Protein AF-0000000078240320 (afdb_homodimer)

Radius of gyration: 20.8 Å; Cα contacts (8 Å, |Δi|>4): 792; chains: 2; bounding box: 50×66×41 Å

Structure (mmCIF, N/CA/C/O backbone):
data_AF-0000000078240320-model_v1
#
loop_
_entity.id
_entity.type
_entity.pdbx_description
1 polymer Galectin
#
loop_
_atom_site.group_PDB
_atom_site.id
_atom_site.type_symbol
_atom_site.label_atom_id
_atom_site.label_alt_id
_atom_site.label_comp_id
_atom_site.label_asym_id
_atom_site.label_entity_id
_atom_site.label_seq_id
_atom_site.pdbx_PDB_ins_code
_atom_site.Cartn_x
_atom_site.Cartn_y
_atom_site.Cartn_z
_atom_site.occupancy
_atom_site.B_iso_or_equiv
_atom_site.auth_seq_id
_atom_site.auth_comp_id
_atom_site.auth_asym_id
_atom_site.auth_atom_id
_atom_site.pdbx_PDB_model_num
ATOM 1 N N . MET A 1 1 ? -25.875 -16.422 5.824 1 17.78 1 MET A N 1
ATOM 2 C CA . MET A 1 1 ? -26.375 -15.086 5.539 1 17.78 1 MET A CA 1
ATOM 3 C C . MET A 1 1 ? -25.234 -14.07 5.539 1 17.78 1 MET A C 1
ATOM 5 O O . MET A 1 1 ? -24.844 -13.578 6.598 1 17.78 1 MET A O 1
ATOM 9 N N . ILE A 1 2 ? -24.062 -14.367 4.984 1 22.41 2 ILE A N 1
ATOM 10 C CA . ILE A 1 2 ? -22.641 -14.062 5.039 1 22.41 2 ILE A CA 1
ATOM 11 C C . ILE A 1 2 ? -22.422 -12.57 4.793 1 22.41 2 ILE A C 1
ATOM 13 O O . ILE A 1 2 ? -23.203 -11.93 4.094 1 22.41 2 ILE A O 1
ATOM 17 N N . GLY A 1 3 ? -21.734 -11.883 5.797 1 23.78 3 GLY A N 1
ATOM 18 C CA . GLY A 1 3 ? -21.156 -10.578 6.082 1 23.78 3 GLY A CA 1
ATOM 19 C C . GLY A 1 3 ? -20.578 -9.898 4.852 1 23.78 3 GLY A C 1
ATOM 20 O O . GLY A 1 3 ? -19.844 -10.516 4.082 1 23.78 3 GLY A O 1
ATOM 21 N N . GLY A 1 4 ? -21.312 -9.062 4.234 1 25.27 4 GLY A N 1
ATOM 22 C CA . GLY A 1 4 ? -21.047 -8.242 3.064 1 25.27 4 GLY A CA 1
ATOM 23 C C . GLY A 1 4 ? -19.688 -7.59 3.08 1 25.27 4 GLY A C 1
ATOM 24 O O . GLY A 1 4 ? -19.422 -6.691 3.887 1 25.27 4 GLY A O 1
ATOM 25 N N . GLY A 1 5 ? -18.609 -8.344 3.111 1 32.44 5 GLY A N 1
ATOM 26 C CA . GLY A 1 5 ? -17.25 -7.84 3.115 1 32.44 5 GLY A CA 1
ATOM 27 C C . GLY A 1 5 ? -17.078 -6.574 2.299 1 32.44 5 GLY A C 1
ATOM 28 O O . GLY A 1 5 ? -17.484 -6.52 1.134 1 32.44 5 GLY A O 1
ATOM 29 N N . ILE A 1 6 ? -17.328 -5.398 2.803 1 34.28 6 ILE A N 1
ATOM 30 C CA . ILE A 1 6 ? -17.156 -4.059 2.252 1 34.28 6 ILE A CA 1
ATOM 31 C C . ILE A 1 6 ? -15.906 -3.998 1.392 1 34.28 6 ILE A C 1
ATOM 33 O O . ILE A 1 6 ? -14.797 -4.262 1.877 1 34.28 6 ILE A O 1
ATOM 37 N N . GLY A 1 7 ? -15.914 -4.398 0.158 1 38.19 7 GLY A N 1
ATOM 38 C CA . GLY A 1 7 ? -14.906 -4.371 -0.891 1 38.19 7 GLY A CA 1
ATOM 39 C C . GLY A 1 7 ? -14.203 -3.037 -1.004 1 38.19 7 GLY A C 1
ATOM 40 O O . GLY A 1 7 ? -14.82 -1.982 -0.845 1 38.19 7 GLY A O 1
ATOM 41 N N . ILE A 1 8 ? -12.984 -2.812 -0.514 1 46.56 8 ILE A N 1
ATOM 42 C CA . ILE A 1 8 ? -12.141 -1.651 -0.772 1 46.56 8 ILE A CA 1
ATOM 43 C C . ILE A 1 8 ? -12.242 -1.259 -2.244 1 46.56 8 ILE A C 1
ATOM 45 O O . ILE A 1 8 ? -12.023 -2.09 -3.131 1 46.56 8 ILE A O 1
ATOM 49 N N . ASN A 1 9 ? -13.172 -0.203 -2.502 1 52.31 9 ASN A N 1
ATOM 50 C CA . ASN A 1 9 ? -13.148 0.321 -3.863 1 52.31 9 ASN A CA 1
ATOM 51 C C . ASN A 1 9 ? -11.914 1.183 -4.113 1 52.31 9 ASN A C 1
ATOM 53 O O . ASN A 1 9 ? -11.805 2.289 -3.582 1 52.31 9 ASN A O 1
ATOM 57 N N . PHE A 1 10 ? -10.898 0.618 -4.617 1 55.56 10 PHE A N 1
ATOM 58 C CA . PHE A 1 10 ? -9.664 1.318 -4.953 1 55.56 10 PHE A CA 1
ATOM 59 C C . PHE A 1 10 ? -9.859 2.18 -6.195 1 55.56 10 PHE A C 1
ATOM 61 O O . PHE A 1 10 ? -8.891 2.744 -6.719 1 55.56 10 PHE A O 1
ATOM 68 N N . ARG A 1 11 ? -11.141 2.381 -6.656 1 54.38 11 ARG A N 1
ATOM 69 C CA . ARG A 1 11 ? -11.375 3.152 -7.871 1 54.38 11 ARG A CA 1
ATOM 70 C C . ARG A 1 11 ? -10.883 4.586 -7.711 1 54.38 11 ARG A C 1
ATOM 72 O O . ARG A 1 11 ? -10.57 5.258 -8.695 1 54.38 11 ARG A O 1
ATOM 79 N N . SER A 1 12 ? -10.578 4.988 -6.41 1 73.25 12 SER A N 1
ATOM 80 C CA . SER A 1 12 ? -10.156 6.379 -6.27 1 73.25 12 SER A CA 1
ATOM 81 C C . SER A 1 12 ? -8.742 6.477 -5.727 1 73.25 12 SER A C 1
ATOM 83 O O . SER A 1 12 ? -8.352 7.5 -5.156 1 73.25 12 SER A O 1
ATOM 85 N N . GLU A 1 13 ? -7.961 5.43 -6.031 1 89.44 13 GLU A N 1
ATOM 86 C CA . GLU A 1 13 ? -6.578 5.449 -5.57 1 89.44 13 GLU A CA 1
ATOM 87 C C . GLU A 1 13 ? -5.641 5.984 -6.652 1 89.44 13 GLU A C 1
ATOM 89 O O . GLU A 1 13 ? -5.738 5.582 -7.816 1 89.44 13 GLU A O 1
ATOM 94 N N . TYR A 1 14 ? -4.777 6.969 -6.242 1 92.44 14 TYR A N 1
ATOM 95 C CA . TYR A 1 14 ? -3.734 7.523 -7.098 1 92.44 14 TYR A CA 1
ATOM 96 C C . TYR A 1 14 ? -2.402 6.828 -6.855 1 92.44 14 TYR A C 1
ATOM 98 O O . TYR A 1 14 ? -2.051 6.527 -5.711 1 92.44 14 TYR A O 1
ATOM 106 N N . PHE A 1 15 ? -1.784 6.617 -8.07 1 96.56 15 PHE A N 1
ATOM 107 C CA . PHE A 1 15 ? -0.475 5.996 -7.898 1 96.56 15 PHE A CA 1
ATOM 108 C C . PHE A 1 15 ? 0.633 6.93 -8.375 1 96.56 15 PHE A C 1
ATOM 110 O O . PHE A 1 15 ? 0.5 7.578 -9.414 1 96.56 15 PHE A O 1
ATOM 117 N N . ASN A 1 16 ? 1.64 7.055 -7.629 1 97.25 16 ASN A N 1
ATOM 118 C CA . ASN A 1 16 ? 2.895 7.75 -7.902 1 97.25 16 ASN A CA 1
ATOM 119 C C . ASN A 1 16 ? 2.656 9.195 -8.32 1 97.25 16 ASN A C 1
ATOM 121 O O . ASN A 1 16 ? 3.203 9.656 -9.328 1 97.25 16 ASN A O 1
ATOM 125 N N . PRO A 1 17 ? 1.785 9.875 -7.629 1 95.25 17 PRO A N 1
ATOM 126 C CA . PRO A 1 17 ? 1.696 11.305 -7.941 1 95.25 17 PRO A CA 1
ATOM 127 C C . PRO A 1 17 ? 2.98 12.062 -7.613 1 95.25 17 PRO A C 1
ATOM 129 O O . PRO A 1 17 ? 3.705 11.68 -6.688 1 95.25 17 PRO A O 1
ATOM 132 N N . THR A 1 18 ? 3.236 13.039 -8.32 1 95.88 18 THR A N 1
ATOM 133 C CA . THR A 1 18 ? 4.445 13.828 -8.078 1 95.88 18 THR A CA 1
ATOM 134 C C . THR A 1 18 ? 4.242 14.789 -6.914 1 95.88 18 THR A C 1
ATOM 136 O O . THR A 1 18 ? 3.207 15.453 -6.824 1 95.88 18 THR A O 1
ATOM 139 N N . THR A 1 19 ? 5.184 14.914 -6.004 1 95.88 19 THR A N 1
ATOM 140 C CA . THR A 1 19 ? 5.137 15.836 -4.875 1 95.88 19 THR A CA 1
ATOM 141 C C . THR A 1 19 ? 5.508 17.25 -5.32 1 95.88 19 THR A C 1
ATOM 143 O O . THR A 1 19 ? 6.457 17.438 -6.082 1 95.88 19 THR A O 1
ATOM 146 N N . PRO A 1 20 ? 4.688 18.266 -4.906 1 97.75 20 PRO A N 1
ATOM 147 C CA . PRO A 1 20 ? 3.607 18.172 -3.924 1 97.75 20 PRO A CA 1
ATOM 148 C C . PRO A 1 20 ? 2.328 17.578 -4.508 1 97.75 20 PRO A C 1
ATOM 150 O O . PRO A 1 20 ? 2.027 17.781 -5.684 1 97.75 20 PRO A O 1
ATOM 153 N N . VAL A 1 21 ? 1.695 16.781 -3.686 1 97.56 21 VAL A N 1
ATOM 154 C CA . VAL A 1 21 ? 0.415 16.172 -4.047 1 97.56 21 VAL A CA 1
ATOM 155 C C . VAL A 1 21 ? -0.727 17 -3.453 1 97.56 21 VAL A C 1
ATOM 157 O O . VAL A 1 21 ? -0.667 17.406 -2.291 1 97.56 21 VAL A O 1
ATOM 160 N N . ASN A 1 22 ? -1.702 17.297 -4.25 1 97.44 22 ASN A N 1
ATOM 161 C CA . ASN A 1 22 ? -2.939 17.906 -3.787 1 97.44 22 ASN A CA 1
ATOM 162 C C . ASN A 1 22 ? -4.148 17.016 -4.055 1 97.44 22 ASN A C 1
ATOM 164 O O . ASN A 1 22 ? -4.391 16.625 -5.195 1 97.44 22 ASN A O 1
ATOM 168 N N . ILE A 1 23 ? -4.801 16.672 -3.025 1 95.81 23 ILE A N 1
ATOM 169 C CA . ILE A 1 23 ? -5.977 15.812 -3.104 1 95.81 23 ILE A CA 1
ATOM 170 C C . ILE A 1 23 ? -7.219 16.594 -2.678 1 95.81 23 ILE A C 1
ATOM 172 O O . ILE A 1 23 ? -7.418 16.859 -1.488 1 95.81 23 ILE A O 1
ATOM 176 N N . PRO A 1 24 ? -8.055 16.953 -3.65 1 94.81 24 PRO A N 1
ATOM 177 C CA . PRO A 1 24 ? -9.305 17.609 -3.258 1 94.81 24 PRO A CA 1
ATOM 178 C C . PRO A 1 24 ? -10.227 16.703 -2.453 1 94.81 24 PRO A C 1
ATOM 180 O O . PRO A 1 24 ? -10.367 15.516 -2.771 1 94.81 24 PRO A O 1
ATOM 183 N N . VAL A 1 25 ? -10.766 17.203 -1.385 1 94.06 25 VAL A N 1
ATOM 184 C CA . VAL A 1 25 ? -11.734 16.469 -0.582 1 94.06 25 VAL A CA 1
ATOM 185 C C 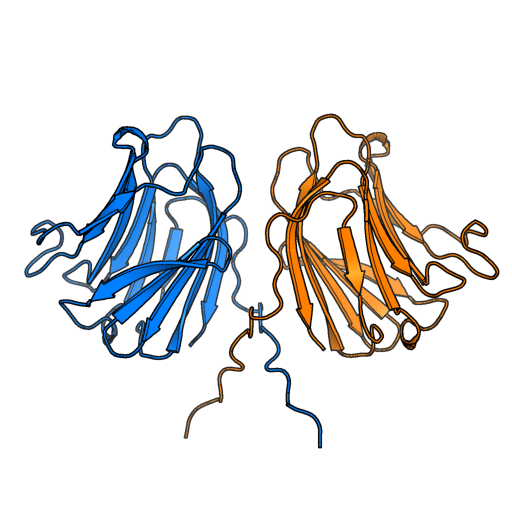. VAL A 1 25 ? -12.922 17.375 -0.254 1 94.06 25 VAL A C 1
ATOM 187 O O . VAL A 1 25 ? -12.828 18.594 -0.372 1 94.06 25 VAL A O 1
ATOM 190 N N . GLN A 1 26 ? -14.039 16.734 -0.003 1 92 26 GLN A N 1
ATOM 191 C CA . GLN A 1 26 ? -15.234 17.453 0.429 1 92 26 GLN A CA 1
ATOM 192 C C . GLN A 1 26 ? -15.484 17.25 1.921 1 92 26 GLN A C 1
ATOM 194 O O . GLN A 1 26 ? -16.516 16.719 2.312 1 92 26 GLN A O 1
ATOM 199 N N . GLY A 1 27 ? -14.539 17.734 2.637 1 93.75 27 GLY A N 1
ATOM 200 C CA . GLY A 1 27 ? -14.578 17.516 4.074 1 93.75 27 GLY A CA 1
ATOM 201 C C . GLY A 1 27 ? -13.82 16.266 4.508 1 93.75 27 GLY A C 1
ATOM 202 O O . GLY A 1 27 ? -13.578 15.367 3.703 1 93.75 27 GLY A O 1
ATOM 203 N N . PHE A 1 28 ? -13.367 16.281 5.668 1 94.94 28 PHE A N 1
ATOM 204 C CA . PHE A 1 28 ? -12.797 15.109 6.32 1 94.94 28 PHE A CA 1
ATOM 205 C C . PHE A 1 28 ? -13.555 14.773 7.598 1 94.94 28 PHE A C 1
ATOM 207 O O . PHE A 1 28 ? -13.016 14.906 8.695 1 94.94 28 PHE A O 1
ATOM 214 N N . SER A 1 29 ? -14.812 14.398 7.391 1 91.12 29 SER A N 1
ATOM 215 C CA . SER A 1 29 ? -15.789 14.203 8.461 1 91.12 29 SER A CA 1
ATOM 216 C C . SER A 1 29 ? -15.602 12.852 9.133 1 91.12 29 SER A C 1
ATOM 218 O O . SER A 1 29 ? -14.734 12.07 8.742 1 91.12 29 SER A O 1
ATOM 220 N N . ASN A 1 30 ? -16.391 12.625 10.117 1 93 30 ASN A N 1
ATOM 221 C CA . ASN A 1 30 ? -16.312 11.398 10.898 1 93 30 ASN A CA 1
ATOM 222 C C . ASN A 1 30 ? -16.328 10.164 10 1 93 30 ASN A C 1
ATOM 224 O O . ASN A 1 30 ? -17.188 10.047 9.117 1 93 30 ASN A O 1
ATOM 228 N N . GLY A 1 31 ? -15.398 9.289 10.141 1 91.81 31 GLY A N 1
ATOM 229 C CA . GLY A 1 31 ? -15.32 8.055 9.367 1 91.81 31 GLY A CA 1
ATOM 230 C C . GLY A 1 31 ? -14.445 8.172 8.141 1 91.81 31 GLY A C 1
ATOM 231 O O . GLY A 1 31 ? -14.062 7.16 7.547 1 91.81 31 GLY A O 1
ATOM 232 N N . SER A 1 32 ? -14.109 9.453 7.727 1 93.94 32 SER A N 1
ATOM 233 C CA . SER A 1 32 ? -13.227 9.633 6.582 1 93.94 32 SER A CA 1
ATOM 234 C C . SER A 1 32 ? -11.844 9.055 6.852 1 93.94 32 SER A C 1
ATOM 236 O O . SER A 1 32 ? -11.383 9.031 7.996 1 93.94 32 SER A O 1
ATOM 238 N N . ARG A 1 33 ? -11.18 8.594 5.797 1 94.62 33 ARG A N 1
ATOM 239 C CA . ARG A 1 33 ? -9.852 7.992 5.906 1 94.62 33 ARG A CA 1
ATOM 240 C C . ARG A 1 33 ? -8.969 8.391 4.73 1 94.62 33 ARG A C 1
ATOM 242 O O . ARG A 1 33 ? -9.422 8.406 3.584 1 94.62 33 ARG A O 1
ATOM 249 N N . LEU A 1 34 ? -7.84 8.82 5.02 1 96.19 34 LEU A N 1
ATOM 250 C CA . LEU A 1 34 ? -6.77 8.953 4.039 1 96.19 34 LEU A CA 1
ATOM 251 C C . LEU A 1 34 ? -5.684 7.906 4.266 1 96.19 34 LEU A C 1
ATOM 253 O O . LEU A 1 34 ? -5.133 7.809 5.363 1 96.19 34 LEU A O 1
ATOM 257 N N . ARG A 1 35 ? -5.434 7.105 3.309 1 96.31 35 ARG A N 1
ATOM 258 C CA . ARG A 1 35 ? -4.355 6.121 3.357 1 96.31 35 ARG A CA 1
ATOM 259 C C . ARG A 1 35 ? -3.262 6.461 2.348 1 96.31 35 ARG A C 1
ATOM 261 O O . ARG A 1 35 ? -3.539 6.633 1.158 1 96.31 35 ARG A O 1
ATOM 268 N N . LEU A 1 36 ? -2.08 6.578 2.842 1 97.81 36 LEU A N 1
ATOM 269 C CA . LEU A 1 36 ? -0.906 6.859 2.021 1 97.81 36 LEU A CA 1
ATOM 270 C C . LEU A 1 36 ? 0.107 5.723 2.119 1 97.81 36 LEU A C 1
ATOM 272 O O . LEU A 1 36 ? 0.345 5.188 3.205 1 97.81 36 LEU A O 1
ATOM 276 N N . VAL A 1 37 ? 0.626 5.266 1.035 1 98.44 37 VAL A N 1
ATOM 277 C CA . VAL A 1 37 ? 1.87 4.504 1.018 1 98.44 37 VAL A CA 1
ATOM 278 C C . VAL A 1 37 ? 3.02 5.402 0.565 1 98.44 37 VAL A C 1
ATOM 280 O O . VAL A 1 37 ? 2.992 5.945 -0.542 1 98.44 37 VAL A O 1
ATOM 283 N N . VAL A 1 38 ? 4.004 5.555 1.44 1 98.75 38 VAL A N 1
ATOM 284 C CA . VAL A 1 38 ? 5 6.59 1.188 1 98.75 38 VAL A CA 1
ATOM 285 C C . VAL A 1 38 ? 6.402 6.023 1.417 1 98.75 38 VAL A C 1
ATOM 287 O O . VAL A 1 38 ? 6.562 5.016 2.107 1 98.75 38 VAL A O 1
ATOM 290 N N . VAL A 1 39 ? 7.41 6.66 0.839 1 98.69 39 VAL A N 1
ATOM 291 C CA . VAL A 1 39 ? 8.828 6.418 1.07 1 98.69 39 VAL A CA 1
ATOM 292 C C . VAL A 1 39 ? 9.539 7.742 1.337 1 98.69 39 VAL A C 1
ATOM 294 O O . VAL A 1 39 ? 9.766 8.531 0.416 1 98.69 39 VAL A O 1
ATOM 297 N N . PRO A 1 40 ? 9.906 7.996 2.619 1 98.69 40 PRO A N 1
ATOM 298 C CA . PRO A 1 40 ? 10.695 9.203 2.885 1 98.69 40 PRO A CA 1
ATOM 299 C C . PRO A 1 40 ? 12.031 9.211 2.15 1 98.69 40 PRO A C 1
ATOM 301 O O . PRO A 1 40 ? 12.758 8.211 2.166 1 98.69 40 PRO A O 1
ATOM 304 N N . ASN A 1 41 ? 12.344 10.289 1.562 1 97.81 41 ASN A N 1
ATOM 305 C CA . ASN A 1 41 ? 13.539 10.398 0.732 1 97.81 41 ASN A CA 1
ATOM 306 C C . ASN A 1 41 ? 14.797 10.508 1.582 1 97.81 41 ASN A C 1
ATOM 308 O O . ASN A 1 41 ? 14.836 11.266 2.553 1 97.81 41 ASN A O 1
ATOM 312 N N . ALA A 1 42 ? 15.844 9.859 1.189 1 95 42 ALA A N 1
ATOM 313 C CA . ALA A 1 42 ? 17.094 9.781 1.945 1 95 42 ALA A CA 1
ATOM 314 C C . ALA A 1 42 ? 17.75 11.156 2.053 1 95 42 ALA A C 1
ATOM 316 O O . ALA A 1 42 ? 18.406 11.461 3.051 1 95 42 ALA A O 1
ATOM 317 N N . ASN A 1 43 ? 17.547 12.008 1.139 1 94.81 43 ASN A N 1
ATOM 318 C CA . ASN A 1 43 ? 18.328 13.242 1.105 1 94.81 43 ASN A CA 1
ATOM 319 C C . ASN A 1 43 ? 17.516 14.422 1.648 1 94.81 43 ASN A C 1
ATOM 321 O O . ASN A 1 43 ? 17.969 15.57 1.59 1 94.81 43 ASN A O 1
ATOM 325 N N . ASP A 1 44 ? 16.406 14.211 2.139 1 96.75 44 ASP A N 1
ATOM 326 C CA . ASP A 1 44 ? 15.562 15.289 2.639 1 96.75 44 ASP A CA 1
ATOM 327 C C . ASP A 1 44 ? 15.383 15.195 4.152 1 96.75 44 ASP A C 1
ATOM 329 O O . ASP A 1 44 ? 15.562 14.125 4.734 1 96.75 44 ASP A O 1
ATOM 333 N N . THR A 1 45 ? 15.023 16.281 4.711 1 97.25 45 THR A N 1
ATOM 334 C CA . THR A 1 45 ? 15.016 16.328 6.168 1 97.25 45 THR A CA 1
ATOM 335 C C . THR A 1 45 ? 13.602 16.141 6.707 1 97.25 45 THR A C 1
ATOM 337 O O . THR A 1 45 ? 13.414 15.844 7.891 1 97.25 45 THR A O 1
ATOM 340 N N . CYS A 1 46 ? 12.672 16.406 5.867 1 98.44 46 CYS A N 1
ATOM 341 C CA . CYS A 1 46 ? 11.312 16.297 6.387 1 98.44 46 CYS A CA 1
ATOM 342 C C . CYS A 1 46 ? 10.305 16.188 5.25 1 98.44 46 CYS A C 1
ATOM 344 O O . CYS A 1 46 ? 10.664 16.328 4.078 1 98.44 46 CYS A O 1
ATOM 346 N N . PHE A 1 47 ? 9.055 15.789 5.543 1 98.81 47 PHE A N 1
ATOM 347 C CA . PHE A 1 47 ? 7.863 15.922 4.711 1 98.81 47 PHE A CA 1
ATOM 348 C C . PHE A 1 47 ? 6.648 16.281 5.551 1 98.81 47 PHE A C 1
ATOM 350 O O . PHE A 1 47 ? 6.738 16.359 6.777 1 98.81 47 PHE A O 1
ATOM 357 N N . ALA A 1 48 ? 5.547 16.609 4.863 1 98.88 48 ALA A N 1
ATOM 358 C CA . ALA A 1 48 ? 4.371 17.016 5.629 1 98.88 48 ALA A CA 1
ATOM 359 C C . ALA A 1 48 ? 3.084 16.625 4.91 1 98.88 48 ALA A C 1
ATOM 361 O O . ALA A 1 48 ? 3.064 16.5 3.686 1 98.88 48 ALA A O 1
ATOM 362 N N . VAL A 1 49 ? 2.107 16.391 5.664 1 98.88 49 VAL A N 1
ATOM 363 C CA . VAL A 1 49 ? 0.727 16.25 5.215 1 98.88 49 VAL A CA 1
ATOM 364 C C . VAL A 1 49 ? -0.14 17.328 5.867 1 98.88 49 VAL A C 1
ATOM 366 O O . VAL A 1 49 ? -0.195 17.422 7.094 1 98.88 49 VAL A O 1
ATOM 369 N N . ASN A 1 50 ? -0.772 18.109 5.047 1 98.75 50 ASN A N 1
ATOM 370 C CA . ASN A 1 50 ? -1.58 19.219 5.539 1 98.75 50 ASN A CA 1
ATOM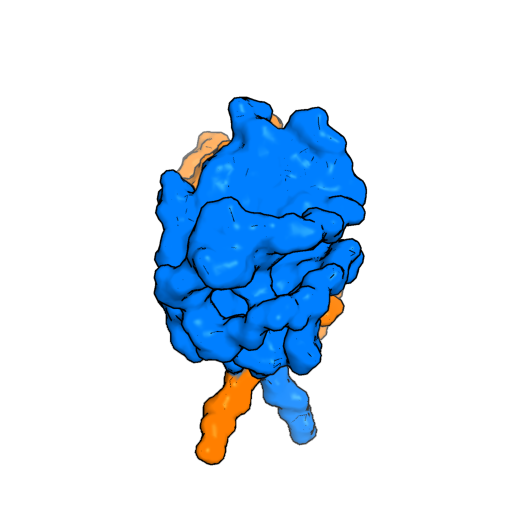 371 C C . ASN A 1 50 ? -3.043 19.078 5.129 1 98.75 50 ASN A C 1
ATOM 373 O O . ASN A 1 50 ? -3.344 18.844 3.957 1 98.75 50 ASN A O 1
ATOM 377 N N . PHE A 1 51 ? -3.896 19.156 6.113 1 98.5 51 PHE A N 1
ATOM 378 C CA . PHE A 1 51 ? -5.328 19.266 5.859 1 98.5 51 PHE A CA 1
ATOM 379 C C . PHE A 1 51 ? -5.762 20.734 5.852 1 98.5 51 PHE A C 1
ATOM 381 O O . PHE A 1 51 ? -5.836 21.375 6.902 1 98.5 51 PHE A O 1
ATOM 388 N N . HIS A 1 52 ? -6.156 21.219 4.695 1 97.62 52 HIS A N 1
ATOM 389 C CA . HIS A 1 52 ? -6.387 22.641 4.496 1 97.62 52 HIS A CA 1
ATOM 390 C C . HIS A 1 52 ? -7.879 22.969 4.508 1 97.62 52 HIS A C 1
ATOM 392 O O . HIS A 1 52 ? -8.664 22.297 3.832 1 97.62 52 HIS A O 1
ATOM 398 N N . THR A 1 53 ? -8.172 23.953 5.262 1 96.81 53 THR A N 1
ATOM 399 C CA . THR A 1 53 ? -9.312 24.797 4.926 1 96.81 53 THR A CA 1
ATOM 400 C C . THR A 1 53 ? -8.867 26.016 4.121 1 96.81 53 THR A 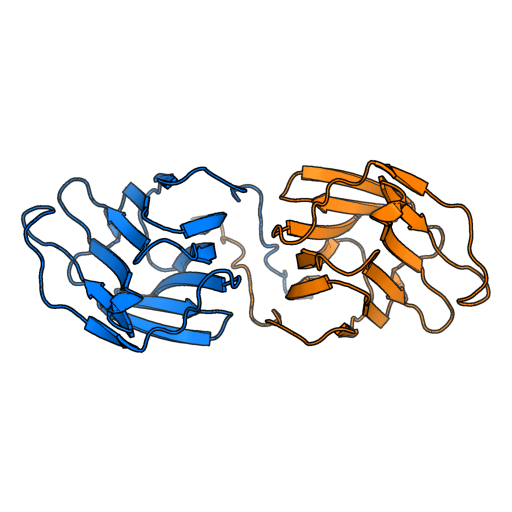C 1
ATOM 402 O O . THR A 1 53 ? -7.672 26.219 3.906 1 96.81 53 THR A O 1
ATOM 405 N N . PRO A 1 54 ? -9.781 26.797 3.555 1 93.5 54 PRO A N 1
ATOM 406 C CA . PRO A 1 54 ? -9.336 27.984 2.812 1 93.5 54 PRO A CA 1
ATOM 4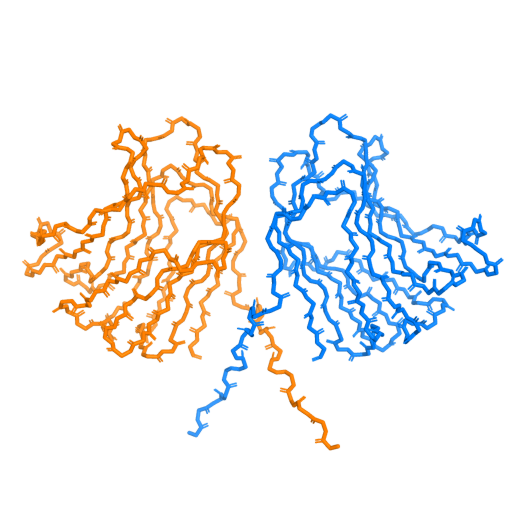07 C C . PRO A 1 54 ? -8.422 28.891 3.637 1 93.5 54 PRO A C 1
ATOM 409 O O . PRO A 1 54 ? -7.465 29.453 3.107 1 93.5 54 PRO A O 1
ATOM 412 N N . ASP A 1 55 ? -8.672 28.922 4.957 1 95.44 55 ASP A N 1
ATOM 413 C CA . ASP A 1 55 ? -8.016 29.938 5.762 1 95.44 55 ASP A CA 1
ATOM 414 C C . ASP A 1 55 ? -6.918 29.344 6.633 1 95.44 55 ASP A C 1
ATOM 416 O O . ASP A 1 55 ? -6.023 30.047 7.098 1 95.44 55 ASP A O 1
ATOM 420 N N . ASP A 1 56 ? -7.047 28.016 6.855 1 98 56 ASP A N 1
ATOM 421 C CA . ASP A 1 56 ? -6.18 27.453 7.891 1 98 56 ASP A CA 1
ATOM 422 C C . ASP A 1 56 ? -5.711 26.047 7.512 1 98 56 ASP A C 1
ATOM 424 O O . ASP A 1 56 ? -6.117 25.516 6.48 1 98 56 ASP A O 1
ATOM 428 N N . ILE A 1 57 ? -4.723 25.531 8.234 1 98.56 57 ILE A N 1
ATOM 429 C CA . ILE A 1 57 ? -4.352 24.125 8.312 1 98.56 57 ILE A CA 1
ATOM 430 C C . ILE A 1 57 ? -4.922 23.516 9.586 1 98.56 57 ILE A C 1
ATOM 432 O O . ILE A 1 57 ? -4.473 23.828 10.695 1 98.56 57 ILE A O 1
ATOM 436 N N . VAL A 1 58 ? -5.906 22.672 9.414 1 97.69 58 VAL A N 1
ATOM 437 C CA . VAL A 1 58 ? -6.574 22.156 10.609 1 97.69 58 VAL A CA 1
ATOM 438 C C . VAL A 1 58 ? -5.777 21 11.195 1 97.69 58 VAL A C 1
ATOM 440 O O . VAL A 1 58 ? -5.938 20.656 12.367 1 97.69 58 VAL A O 1
ATOM 443 N N . PHE A 1 59 ? -4.938 20.406 10.344 1 98.62 59 PHE A N 1
ATOM 444 C CA . PHE A 1 59 ? -4.059 19.344 10.797 1 98.62 59 PHE A CA 1
ATOM 445 C C . PHE A 1 59 ? -2.785 19.297 9.961 1 98.62 59 PHE A C 1
ATOM 447 O O . PHE A 1 59 ? -2.846 19.25 8.727 1 98.62 59 PHE A O 1
ATOM 454 N N . HIS A 1 60 ? -1.714 19.406 10.641 1 98.81 60 HIS A N 1
ATOM 455 C CA . HIS A 1 60 ? -0.365 19.344 10.086 1 98.81 60 HIS A CA 1
ATOM 456 C C . HIS A 1 60 ? 0.402 18.141 10.648 1 98.81 60 HIS A C 1
ATOM 458 O O . HIS A 1 60 ? 0.594 18.047 11.859 1 98.81 60 HIS A O 1
ATOM 464 N N . PHE A 1 61 ? 0.761 17.266 9.859 1 98.94 61 PHE A N 1
ATOM 465 C CA . PHE A 1 61 ? 1.603 16.109 10.172 1 98.94 61 PHE A CA 1
ATOM 466 C C . PHE A 1 61 ? 2.984 16.266 9.555 1 98.94 61 PHE A C 1
ATOM 468 O O . PHE A 1 61 ? 3.117 16.328 8.328 1 98.94 61 PHE A O 1
ATOM 475 N N . ASN A 1 62 ? 3.982 16.25 10.43 1 98.94 62 ASN A N 1
ATOM 476 C CA . ASN A 1 62 ? 5.281 16.672 9.922 1 98.94 62 ASN A CA 1
ATOM 477 C C . ASN A 1 62 ? 6.418 15.867 10.531 1 98.94 62 ASN A C 1
ATOM 479 O O . ASN A 1 62 ? 6.996 16.266 11.547 1 98.94 62 ASN A O 1
ATOM 483 N N . PRO A 1 63 ? 6.812 14.711 9.938 1 98.88 63 PRO A N 1
ATOM 484 C CA . PRO A 1 63 ? 8.039 14.023 10.344 1 98.88 63 PRO A CA 1
ATOM 485 C C . PRO A 1 63 ? 9.297 14.828 10.039 1 98.88 63 PRO A C 1
ATOM 487 O O . PRO A 1 63 ? 9.516 15.234 8.898 1 98.88 63 PRO A O 1
ATOM 490 N N . ARG A 1 64 ? 10.047 15.07 11 1 98.75 64 ARG A N 1
ATOM 491 C CA . ARG A 1 64 ? 11.312 15.781 10.906 1 98.75 64 ARG A CA 1
ATOM 492 C C . ARG A 1 64 ? 12.484 14.867 11.273 1 98.75 64 ARG A C 1
ATOM 494 O O . ARG A 1 64 ? 12.781 14.68 12.453 1 98.75 64 ARG A O 1
ATOM 501 N N . PHE A 1 65 ? 13.195 14.406 10.344 1 98.56 65 PHE A N 1
ATOM 502 C CA . PHE A 1 65 ? 14.227 13.398 10.547 1 98.56 65 PHE A CA 1
ATOM 503 C C . PHE A 1 65 ? 15.414 13.977 11.305 1 98.56 65 PHE A C 1
ATOM 505 O O . PHE A 1 65 ? 16.016 13.297 12.133 1 98.56 65 PHE A O 1
ATOM 512 N N . ASP A 1 66 ? 15.648 15.172 11.031 1 97.94 66 ASP A N 1
ATOM 513 C CA . ASP A 1 66 ? 16.781 15.797 11.688 1 97.94 66 ASP A CA 1
ATOM 514 C C . ASP A 1 66 ? 16.516 16 13.18 1 97.94 66 ASP A C 1
ATOM 516 O O . ASP A 1 66 ? 17.453 16.016 13.984 1 97.94 66 ASP A O 1
ATOM 520 N N . GLU A 1 67 ? 15.203 16.078 13.57 1 98.25 67 GLU A N 1
ATOM 521 C CA . GLU A 1 67 ? 14.828 16.266 14.969 1 98.25 67 GLU A CA 1
ATOM 522 C C . GLU A 1 67 ? 14.477 14.938 15.625 1 98.25 67 GLU A C 1
ATOM 524 O O . GLU A 1 67 ? 14.336 14.859 16.844 1 98.25 67 GLU A O 1
ATOM 529 N N . GLY A 1 68 ? 14.312 13.93 14.883 1 98.38 68 GLY A N 1
ATOM 530 C CA . GLY A 1 68 ? 13.883 12.641 15.406 1 98.38 68 GLY A CA 1
ATOM 531 C C . GLY A 1 68 ? 12.469 12.656 15.953 1 98.38 68 GLY A C 1
ATOM 532 O O . GLY A 1 68 ? 12.172 11.953 16.922 1 98.38 68 GLY A O 1
ATOM 533 N N . MET A 1 69 ? 11.609 13.586 15.43 1 98.81 69 MET A N 1
ATOM 534 C CA . MET A 1 69 ? 10.266 13.773 15.961 1 98.81 69 MET A CA 1
ATOM 535 C C . MET A 1 69 ? 9.25 13.898 14.828 1 98.81 69 MET A C 1
ATOM 537 O O . MET A 1 69 ? 9.586 14.344 13.734 1 98.81 69 MET A O 1
ATOM 541 N N . VAL A 1 70 ? 8.078 13.445 15.086 1 98.94 70 VAL A N 1
ATOM 542 C CA . VAL A 1 70 ? 6.914 13.875 14.305 1 98.94 70 VAL A CA 1
ATOM 543 C C . VAL A 1 70 ? 6.195 15 15.039 1 98.94 70 VAL A C 1
ATOM 545 O O . VAL A 1 70 ? 5.848 14.867 16.219 1 98.94 70 VAL A O 1
ATOM 548 N N . VAL A 1 71 ? 5.973 16.062 14.352 1 98.88 71 VAL A N 1
ATOM 549 C CA . VAL A 1 71 ? 5.281 17.203 14.938 1 98.88 71 VAL A CA 1
ATOM 550 C C . VAL A 1 71 ? 3.881 17.312 14.344 1 98.88 71 VAL A C 1
ATOM 552 O O . VAL A 1 71 ? 3.723 17.453 13.125 1 98.88 71 VAL A O 1
ATOM 555 N N . ASN A 1 72 ? 2.869 17.234 15.164 1 98.88 72 ASN A N 1
ATOM 556 C CA . ASN A 1 72 ? 1.498 17.562 14.789 1 98.88 72 ASN A CA 1
ATOM 557 C C . ASN A 1 72 ? 1.101 18.953 15.289 1 98.88 72 ASN A C 1
ATOM 559 O O . ASN A 1 72 ? 1.482 19.344 16.391 1 98.88 72 ASN A O 1
ATOM 563 N N . ASN A 1 73 ? 0.387 19.641 14.438 1 98.75 73 ASN A N 1
ATOM 564 C CA . ASN A 1 73 ? -0.02 21 14.789 1 98.75 73 ASN A CA 1
ATOM 565 C C . ASN A 1 73 ? -1.183 21.469 13.922 1 98.75 73 ASN A C 1
ATOM 567 O O . ASN A 1 73 ? -1.711 20.719 13.109 1 98.75 73 ASN A O 1
ATOM 571 N N . SER A 1 74 ? -1.65 22.625 14.18 1 98.75 74 SER A N 1
ATOM 572 C CA . SER A 1 74 ? -2.656 23.312 13.383 1 98.75 74 SER A CA 1
ATOM 573 C C . SER A 1 74 ? -2.439 24.828 13.398 1 98.75 74 SER A C 1
ATOM 575 O O . SER A 1 74 ? -1.621 25.328 14.164 1 98.75 74 SER A O 1
ATOM 577 N N . THR A 1 75 ? -3.039 25.516 12.5 1 98.62 75 THR A N 1
ATOM 578 C CA . THR A 1 75 ? -3.062 26.969 12.516 1 98.62 75 THR A CA 1
ATOM 579 C C . THR A 1 75 ? -4.473 27.484 12.805 1 98.62 75 THR A C 1
ATOM 581 O O . THR A 1 75 ? -5.453 26.766 12.602 1 98.62 75 THR A O 1
ATOM 584 N N . ARG A 1 76 ? -4.523 28.625 13.328 1 97.12 76 ARG A N 1
ATOM 585 C CA . ARG A 1 76 ? -5.793 29.297 13.594 1 97.12 76 ARG A CA 1
ATOM 586 C C . ARG A 1 76 ? -5.688 30.797 13.305 1 97.12 76 ARG A C 1
ATOM 588 O O . ARG A 1 76 ? -4.789 31.469 13.805 1 97.12 76 ARG A O 1
ATOM 595 N N . GLY A 1 77 ? -6.613 31.375 12.531 1 96.62 77 GLY A N 1
ATOM 596 C CA . GLY A 1 77 ? -6.578 32.781 12.156 1 96.62 77 GLY A CA 1
ATOM 597 C C . GLY A 1 77 ? -5.551 33.062 11.078 1 96.62 77 GLY A C 1
ATOM 598 O O . GLY A 1 77 ? -4.887 34.125 11.117 1 96.62 77 GLY A O 1
ATOM 599 N N . GLY A 1 78 ? -5.215 32.156 10.227 1 96.88 78 GLY A N 1
ATOM 600 C CA . GLY A 1 78 ? -4.25 32.281 9.148 1 96.88 78 GLY A CA 1
ATOM 601 C C . GLY A 1 78 ? -3.252 31.141 9.094 1 96.88 78 GLY A C 1
ATOM 602 O O . GLY A 1 78 ? -2.826 30.625 10.125 1 96.88 78 GLY A O 1
ATOM 603 N N . LYS A 1 79 ? -2.717 30.797 7.984 1 94.94 79 LYS A N 1
ATOM 604 C CA . LYS A 1 79 ? -1.899 29.609 7.73 1 94.94 79 LYS A CA 1
ATOM 605 C C . LYS A 1 79 ? -0.499 29.766 8.312 1 94.94 79 LYS A C 1
ATOM 607 O O . LYS A 1 79 ? 0.267 28.812 8.375 1 94.94 79 LYS A O 1
ATOM 612 N N . SER A 1 80 ? -0.172 30.953 8.789 1 95.88 80 SER A N 1
ATOM 613 C CA . SER A 1 80 ? 1.145 31.172 9.375 1 95.88 80 SER A CA 1
ATOM 614 C C . SER A 1 80 ? 1.065 31.281 10.891 1 95.88 80 SER A C 1
ATOM 616 O O . SER A 1 80 ? 2.092 31.375 11.57 1 95.88 80 SER A O 1
ATOM 618 N N . ASN A 1 81 ? -0.181 31.281 11.445 1 98 81 ASN A N 1
ATOM 619 C CA . ASN A 1 81 ? -0.381 31.391 12.883 1 98 81 ASN A CA 1
ATOM 620 C C . ASN A 1 81 ? -0.484 30.016 13.547 1 98 81 ASN A C 1
ATOM 622 O O . ASN A 1 81 ? -1.581 29.562 13.875 1 98 81 ASN A O 1
ATOM 626 N N . TRP A 1 82 ? 0.627 29.422 13.836 1 98.5 82 TRP A N 1
ATOM 627 C CA . TRP A 1 82 ? 0.72 28.062 14.367 1 98.5 82 TRP A CA 1
ATOM 628 C C . TRP A 1 82 ? 0.32 28.031 15.836 1 98.5 82 TRP A C 1
ATOM 630 O O . TRP A 1 82 ? 0.643 28.953 16.594 1 98.5 82 TRP A O 1
ATOM 640 N N . GLU A 1 83 ? -0.329 26.953 16.203 1 98.38 83 GLU A N 1
ATOM 641 C CA . GLU A 1 83 ? -0.654 26.703 17.609 1 98.38 83 GLU A CA 1
ATOM 642 C C . GLU A 1 83 ? 0.451 25.906 18.297 1 98.38 83 GLU A C 1
ATOM 644 O O . GLU A 1 83 ? 1.635 26.109 18.016 1 98.38 83 GLU A O 1
ATOM 649 N N . SER A 1 84 ? 0.077 25.094 19.297 1 98.06 84 SER A N 1
ATOM 650 C CA . SER A 1 84 ? 1.07 24.312 20.047 1 98.06 84 SER A CA 1
ATOM 651 C C . SER A 1 84 ? 1.379 23 19.344 1 98.06 84 SER A C 1
ATOM 653 O O . SER A 1 84 ? 0.474 22.328 18.828 1 98.06 84 SER A O 1
ATOM 655 N N . GLU A 1 85 ? 2.617 22.594 19.422 1 98.56 85 GLU A N 1
ATOM 656 C CA . GLU A 1 85 ? 3.066 21.359 18.797 1 98.56 85 GLU A CA 1
ATOM 657 C C . GLU A 1 85 ? 2.801 20.156 19.688 1 98.56 85 GLU A C 1
ATOM 659 O O . GLU A 1 85 ? 3.018 20.203 20.891 1 98.56 85 GLU A O 1
ATOM 664 N N . ASP A 1 86 ? 2.281 19.125 19.109 1 98.62 86 ASP A N 1
ATOM 665 C CA . ASP A 1 86 ? 2.361 17.781 19.672 1 98.62 86 ASP A CA 1
ATOM 666 C C . ASP A 1 86 ? 3.521 17 19.062 1 98.62 86 ASP A C 1
ATOM 668 O O . ASP A 1 86 ? 3.582 16.812 17.844 1 98.62 86 ASP A O 1
ATOM 672 N N . ARG A 1 87 ? 4.465 16.516 19.891 1 98.69 87 ARG A N 1
ATOM 673 C CA . ARG A 1 87 ? 5.676 15.867 19.406 1 98.69 87 ARG A CA 1
ATOM 674 C C . ARG A 1 87 ? 5.703 14.391 19.797 1 98.69 87 ARG A C 1
ATOM 676 O O . ARG A 1 87 ? 5.387 14.039 20.938 1 98.69 87 ARG A O 1
ATOM 683 N N . HIS A 1 88 ? 6 13.602 18.875 1 98.81 88 HIS A N 1
ATOM 684 C CA . HIS A 1 88 ? 6.102 12.156 19.062 1 98.81 88 HIS A CA 1
ATOM 685 C C . HIS A 1 88 ? 7.402 11.617 18.469 1 98.81 88 HIS A C 1
ATOM 687 O O . HIS A 1 88 ? 7.875 12.117 17.453 1 98.81 88 HIS A O 1
ATOM 693 N N . PRO A 1 89 ? 8.008 10.586 19.125 1 98.69 89 PRO A N 1
ATOM 694 C CA . PRO A 1 89 ? 9.188 9.992 18.5 1 98.69 89 PRO A CA 1
ATOM 695 C C . PRO A 1 89 ? 8.914 9.523 17.062 1 98.69 89 PRO A C 1
ATOM 697 O O . PRO A 1 89 ? 7.867 8.93 16.797 1 98.69 89 PRO A O 1
ATOM 700 N N . ILE A 1 90 ? 9.836 9.773 16.203 1 98.75 90 ILE A N 1
ATOM 701 C CA . ILE A 1 90 ? 9.641 9.508 14.773 1 98.75 90 ILE A CA 1
ATOM 702 C C . ILE A 1 90 ? 9.695 8 14.531 1 98.75 90 ILE A C 1
ATOM 704 O O . ILE A 1 90 ? 10.641 7.328 14.945 1 98.75 90 ILE A O 1
ATOM 708 N N . PRO A 1 91 ? 8.719 7.465 13.852 1 98.69 91 PRO A N 1
ATOM 709 C CA . PRO A 1 91 ? 8.711 6.035 13.539 1 98.69 91 PRO A CA 1
ATOM 710 C C . PRO A 1 91 ? 9.289 5.73 12.156 1 98.69 91 PRO A C 1
ATOM 712 O O . PRO A 1 91 ? 9.328 4.57 11.742 1 98.69 91 PRO A O 1
ATOM 715 N N . PHE A 1 92 ? 9.781 6.691 11.391 1 98.62 92 PHE A N 1
ATOM 716 C CA . PHE A 1 92 ? 10.148 6.559 9.984 1 98.62 92 PHE A CA 1
ATOM 717 C C . PHE A 1 92 ? 11.664 6.484 9.828 1 98.62 92 PHE A C 1
ATOM 719 O O . PHE A 1 92 ? 12.406 7.09 10.609 1 98.62 92 PHE A O 1
ATOM 726 N N . VAL A 1 93 ? 12.047 5.715 8.891 1 97.88 93 VAL A N 1
ATOM 727 C CA . VAL A 1 93 ? 13.422 5.648 8.414 1 97.88 93 VAL A CA 1
ATOM 728 C C . VAL A 1 93 ? 13.469 5.949 6.918 1 97.88 93 VAL A C 1
ATOM 730 O O . VAL A 1 93 ? 12.578 5.543 6.168 1 97.88 93 VAL A O 1
ATOM 733 N N . HIS A 1 94 ? 14.438 6.707 6.539 1 97.56 94 HIS A N 1
ATOM 734 C CA . HIS A 1 94 ? 14.602 7.023 5.125 1 97.56 94 HIS A CA 1
ATOM 735 C C . HIS A 1 94 ? 14.602 5.758 4.273 1 97.56 94 HIS A C 1
ATOM 737 O O . HIS A 1 94 ? 15.141 4.727 4.688 1 97.56 94 HIS A O 1
ATOM 743 N N . ASP A 1 95 ? 13.969 5.816 3.031 1 96.94 95 ASP A N 1
ATOM 744 C CA . ASP A 1 95 ? 14.031 4.848 1.941 1 96.94 95 ASP A CA 1
ATOM 745 C C . ASP A 1 95 ? 13.32 3.553 2.318 1 96.94 95 ASP A C 1
ATOM 747 O O . ASP A 1 95 ? 13.516 2.52 1.672 1 96.94 95 ASP A O 1
ATOM 751 N N . LYS A 1 96 ? 12.586 3.604 3.455 1 97.81 96 LYS A N 1
ATOM 752 C CA . LYS A 1 96 ? 11.703 2.496 3.811 1 97.81 96 LYS A CA 1
ATOM 753 C C . LYS A 1 96 ? 10.25 2.824 3.475 1 97.81 96 LYS A C 1
ATOM 755 O O . LYS A 1 96 ? 9.844 3.986 3.523 1 97.81 96 LYS A O 1
ATOM 760 N N . VAL A 1 97 ? 9.523 1.804 3.102 1 98.69 97 VAL A N 1
ATOM 761 C CA . VAL A 1 97 ? 8.125 1.995 2.736 1 98.69 97 VAL A CA 1
ATOM 762 C C . VAL A 1 97 ? 7.258 2.027 3.994 1 98.69 97 VAL A C 1
ATOM 764 O O . VAL A 1 97 ? 7.453 1.222 4.91 1 98.69 97 VAL A O 1
ATOM 767 N N . TYR A 1 98 ? 6.336 2.955 4.078 1 98.81 98 TYR A N 1
ATOM 768 C CA . TYR A 1 98 ? 5.379 3.023 5.176 1 98.81 98 TYR A CA 1
ATOM 769 C C . TYR A 1 98 ? 3.963 3.219 4.652 1 98.81 98 TYR A C 1
ATOM 771 O O . TYR A 1 98 ? 3.752 3.916 3.658 1 98.81 98 TYR A O 1
ATOM 779 N N . THR A 1 99 ? 3.029 2.562 5.281 1 98.31 99 THR A N 1
ATOM 780 C CA . THR A 1 99 ? 1.619 2.91 5.148 1 98.31 99 THR A CA 1
ATOM 781 C C . THR A 1 99 ? 1.176 3.811 6.301 1 98.31 99 THR A C 1
ATOM 783 O O . THR A 1 99 ? 1.29 3.436 7.469 1 98.31 99 THR A O 1
ATOM 786 N N . VAL A 1 100 ? 0.751 5.023 5.973 1 98.62 100 VAL A N 1
ATOM 787 C CA . VAL A 1 100 ? 0.261 5.98 6.957 1 98.62 100 VAL A CA 1
ATOM 788 C C . VAL A 1 100 ? -1.226 6.242 6.73 1 98.62 100 VAL A C 1
ATOM 790 O O . VAL A 1 100 ? -1.651 6.492 5.598 1 98.62 100 VAL A O 1
ATOM 793 N N . GLU A 1 101 ? -1.985 6.176 7.824 1 97.69 101 GLU A N 1
ATOM 794 C CA . GLU A 1 101 ? -3.418 6.426 7.699 1 97.69 101 GLU A CA 1
ATOM 795 C C . GLU A 1 101 ? -3.881 7.496 8.68 1 97.69 101 GLU A C 1
ATOM 797 O O . GLU A 1 101 ? -3.428 7.531 9.828 1 97.69 101 GLU A O 1
ATOM 802 N N . PHE A 1 102 ? -4.688 8.336 8.219 1 97.81 102 PHE A N 1
ATOM 803 C CA . PHE A 1 102 ? -5.398 9.328 9.023 1 97.81 102 PHE A CA 1
ATOM 804 C C . PHE A 1 102 ? -6.895 9.039 9.031 1 97.81 102 PHE A C 1
ATOM 806 O O . PHE A 1 102 ? -7.523 8.945 7.977 1 97.81 102 PHE A O 1
ATOM 813 N N . VAL A 1 103 ? -7.461 8.875 10.219 1 96.88 103 VAL A N 1
ATOM 814 C CA . VAL A 1 103 ? -8.883 8.555 10.344 1 96.88 103 VAL A CA 1
ATOM 815 C C . VAL A 1 103 ? -9.57 9.602 11.219 1 96.88 103 VAL A C 1
ATOM 817 O O . VAL A 1 103 ? -9.109 9.906 12.32 1 96.88 103 VAL A O 1
ATOM 820 N N . SER A 1 104 ? -10.617 10.141 10.695 1 97.12 104 SER A N 1
ATOM 821 C CA . SER A 1 104 ? -11.406 11.086 11.469 1 97.12 104 SER A CA 1
ATOM 822 C C . SER A 1 104 ? -12.422 10.367 12.352 1 97.12 104 SER A C 1
ATOM 824 O O . SER A 1 104 ? -13.289 9.648 11.852 1 97.12 104 SER A O 1
ATOM 826 N N . ASN A 1 105 ? -12.273 10.578 13.586 1 95.25 105 ASN A N 1
ATOM 827 C CA . ASN A 1 105 ? -13.141 9.938 14.57 1 95.25 105 ASN A CA 1
ATOM 828 C C . ASN A 1 105 ? -13.633 10.922 15.617 1 95.25 105 ASN A C 1
ATOM 830 O O . ASN A 1 105 ? -13.023 11.062 16.688 1 95.25 105 ASN A O 1
ATOM 834 N N . GLY A 1 106 ? -14.766 11.555 15.359 1 91.69 106 GLY A N 1
ATOM 835 C CA . GLY A 1 106 ? -15.43 12.383 16.359 1 91.69 106 GLY A CA 1
ATOM 836 C C . GLY A 1 106 ? -14.555 13.516 16.859 1 91.69 106 GLY A C 1
ATOM 837 O O . GLY A 1 106 ? -14.414 13.703 18.078 1 91.69 106 GLY A O 1
ATOM 838 N N . GLY A 1 107 ? -13.953 14.203 16.078 1 95.5 107 GLY A N 1
ATOM 839 C CA . GLY A 1 107 ? -13.125 15.344 16.453 1 95.5 107 GLY A CA 1
ATOM 840 C C . GLY A 1 107 ? -11.68 14.977 16.719 1 95.5 107 GLY A C 1
ATOM 841 O O . GLY A 1 107 ? -10.883 15.812 17.141 1 95.5 107 GLY A O 1
ATOM 842 N N . ILE A 1 108 ? -11.359 13.719 16.562 1 97.94 108 ILE A N 1
ATOM 843 C CA . ILE A 1 108 ? -9.992 13.227 16.719 1 97.94 108 ILE A CA 1
ATOM 844 C C . ILE A 1 108 ? -9.492 12.648 15.406 1 97.94 108 ILE A C 1
ATOM 846 O O . ILE A 1 108 ? -10.211 11.891 14.742 1 97.94 108 ILE A O 1
ATOM 850 N N . ILE A 1 109 ? -8.352 13.117 14.969 1 98.25 109 ILE A N 1
ATOM 851 C CA . ILE A 1 109 ? -7.684 12.438 13.859 1 98.25 109 ILE A CA 1
ATOM 852 C C . ILE A 1 109 ? -6.711 11.398 14.406 1 98.25 109 ILE A C 1
ATOM 854 O O . ILE A 1 109 ? -5.723 11.742 15.062 1 98.25 109 ILE A O 1
ATOM 858 N N . THR A 1 110 ? -7.047 10.164 14.156 1 98.44 110 THR A N 1
ATOM 859 C CA . THR A 1 110 ? -6.184 9.078 14.594 1 98.44 110 THR A CA 1
ATOM 860 C C . THR A 1 110 ? -5.207 8.68 13.492 1 98.44 110 THR A C 1
ATOM 862 O O . THR A 1 110 ? -5.594 8.547 12.328 1 98.44 110 THR A O 1
ATOM 865 N N . ILE A 1 111 ? -3.936 8.562 13.867 1 98.62 111 ILE A N 1
ATOM 866 C CA . ILE A 1 111 ? -2.867 8.273 12.914 1 98.62 111 ILE A CA 1
ATOM 867 C C . ILE A 1 111 ? -2.365 6.848 13.125 1 98.62 111 ILE A C 1
ATOM 869 O O . ILE A 1 111 ? -2.062 6.449 14.258 1 98.62 111 ILE A O 1
ATOM 873 N N . PHE A 1 112 ? -2.336 6.098 12.086 1 98 112 PHE A N 1
ATOM 874 C CA . PHE A 1 112 ? -1.757 4.758 12.109 1 98 112 PHE A CA 1
ATOM 875 C C . PHE A 1 112 ? -0.531 4.684 11.203 1 98 112 PHE A C 1
ATOM 877 O O . PHE A 1 112 ? -0.507 5.289 10.133 1 98 112 PHE A O 1
ATOM 884 N N . VAL A 1 113 ? 0.47 3.961 11.633 1 98.5 113 VAL A N 1
ATOM 885 C CA . VAL A 1 113 ? 1.646 3.656 10.82 1 98.5 113 VAL A CA 1
ATOM 886 C C . VAL A 1 113 ? 1.83 2.145 10.727 1 98.5 113 VAL A C 1
ATOM 888 O O . VAL A 1 113 ? 2.014 1.468 11.742 1 98.5 113 VAL A O 1
ATOM 891 N N . ASN A 1 114 ? 1.757 1.667 9.523 1 97.75 114 ASN A N 1
ATOM 892 C CA . ASN A 1 114 ? 1.812 0.23 9.273 1 97.75 114 ASN A CA 1
ATOM 893 C C . ASN A 1 114 ? 0.806 -0.525 10.141 1 97.75 114 ASN A C 1
ATOM 895 O O . ASN A 1 114 ? 1.157 -1.508 10.797 1 97.75 114 ASN A O 1
ATOM 899 N N . GLY A 1 115 ? -0.4 0.014 10.164 1 94.94 115 GLY A N 1
ATOM 900 C CA . GLY A 1 115 ? -1.514 -0.672 10.797 1 94.94 115 GLY A CA 1
ATOM 901 C C . GLY A 1 115 ? -1.565 -0.466 12.305 1 94.94 115 GLY A C 1
ATOM 902 O O . GLY A 1 115 ? -2.553 -0.821 12.945 1 94.94 115 GLY A O 1
ATOM 903 N N . ASN A 1 116 ? -0.459 0.112 12.891 1 96.38 116 ASN A N 1
ATOM 904 C CA . ASN A 1 116 ? -0.415 0.334 14.328 1 96.38 116 ASN A CA 1
ATOM 905 C C . ASN A 1 116 ? -0.762 1.777 14.688 1 96.38 116 ASN A C 1
ATOM 907 O O . ASN A 1 116 ? -0.359 2.707 13.984 1 96.38 116 ASN A O 1
ATOM 911 N N . HIS A 1 117 ? -1.5 1.906 15.875 1 98.19 117 HIS A N 1
ATOM 912 C CA . HIS A 1 117 ? -1.774 3.248 16.375 1 98.19 117 HIS A CA 1
ATOM 913 C C . HIS A 1 117 ? -0.481 4.004 16.656 1 98.19 117 HIS A C 1
ATOM 915 O O . HIS A 1 117 ? 0.437 3.465 17.281 1 98.19 117 HIS A O 1
ATOM 921 N N . PHE A 1 118 ? -0.378 5.23 16.172 1 98.69 118 PHE A N 1
ATOM 922 C CA . PHE A 1 118 ? 0.812 6.047 16.391 1 98.69 118 PHE A CA 1
ATOM 923 C C . PHE A 1 118 ? 0.509 7.223 17.297 1 98.69 118 PHE A C 1
ATOM 925 O O . PHE A 1 118 ? 1.15 7.383 18.344 1 98.69 118 PHE A O 1
ATOM 932 N N . ALA A 1 119 ? -0.54 7.977 16.938 1 98.69 119 ALA A N 1
ATOM 933 C CA . ALA A 1 119 ? -0.892 9.156 17.719 1 98.69 119 ALA A CA 1
ATOM 934 C C . ALA A 1 119 ? -2.328 9.594 17.453 1 98.69 119 ALA A C 1
ATOM 936 O O . ALA A 1 119 ? -2.922 9.195 16.438 1 98.69 119 ALA A O 1
ATOM 937 N N . ASP A 1 120 ? -2.82 10.305 18.375 1 98.62 120 ASP A N 1
ATOM 938 C CA . ASP A 1 120 ? -4.082 11.016 18.203 1 98.62 120 ASP A CA 1
ATOM 939 C C . ASP A 1 120 ? -3.857 12.523 18.188 1 98.62 120 ASP A C 1
ATOM 941 O O . ASP A 1 120 ? -3.039 13.047 18.938 1 98.62 120 ASP A O 1
ATOM 945 N N . PHE A 1 121 ? -4.57 13.188 17.297 1 98.69 121 PHE A N 1
ATOM 946 C CA . PHE A 1 121 ? -4.602 14.641 17.297 1 98.69 121 PHE A CA 1
ATOM 947 C C . PHE A 1 121 ? -6.016 15.156 17.531 1 98.69 121 PHE A C 1
ATOM 949 O O . PHE A 1 121 ? -6.906 14.938 16.703 1 98.69 121 PHE A O 1
ATOM 956 N N . VAL A 1 122 ? -6.148 15.789 18.672 1 98 122 VAL A N 1
ATOM 957 C CA . VAL A 1 122 ? -7.449 16.391 18.953 1 98 122 VAL A CA 1
ATOM 958 C C . VAL A 1 122 ? -7.617 17.672 18.141 1 98 122 VAL A C 1
ATOM 960 O O . VAL A 1 122 ? -6.855 18.625 18.297 1 98 122 VAL A O 1
ATOM 963 N N . GLU A 1 123 ? -8.633 17.625 17.281 1 96.56 123 GLU A N 1
ATOM 964 C CA . GLU A 1 123 ? -8.844 18.766 16.391 1 96.56 123 GLU A CA 1
ATOM 965 C C . GLU A 1 123 ? -9.125 20.047 17.188 1 96.56 123 GLU A C 1
ATOM 967 O O . GLU A 1 123 ? -9.945 20.047 18.109 1 96.56 123 GLU A O 1
ATOM 972 N N . ARG A 1 124 ? -8.5 21.094 16.828 1 96.88 124 ARG A N 1
ATOM 973 C CA . ARG A 1 124 ? -8.75 22.406 17.438 1 96.88 124 ARG A CA 1
ATOM 974 C C . ARG A 1 124 ? -9.773 23.188 16.625 1 96.88 124 ARG A C 1
ATOM 976 O O . ARG A 1 124 ? -10.477 24.047 17.188 1 96.88 124 ARG A O 1
ATOM 983 N N . THR A 1 125 ? -9.766 23 15.344 1 94.38 125 THR A N 1
ATOM 984 C CA . THR A 1 125 ? -10.773 23.438 14.391 1 94.38 125 THR A CA 1
ATOM 985 C C . THR A 1 125 ? -11.359 22.25 13.625 1 94.38 125 THR A C 1
ATOM 987 O O . THR A 1 125 ? -10.633 21.328 13.273 1 94.38 125 THR A O 1
ATOM 990 N N . SER A 1 126 ? -12.617 22.359 13.32 1 94.06 126 SER A N 1
ATOM 991 C CA . SER A 1 126 ? -13.32 21.234 12.703 1 94.06 126 SER A CA 1
ATOM 992 C C . SER A 1 126 ? -12.742 20.906 11.336 1 94.06 126 SER A C 1
ATOM 994 O O . SER A 1 126 ? -12.461 21.812 10.539 1 94.06 126 SER A O 1
ATOM 996 N N . SER A 1 127 ? -12.609 19.578 11.047 1 95 127 SER A N 1
ATOM 997 C CA . SER A 1 127 ? -12.117 19.109 9.758 1 95 127 SER A CA 1
ATOM 998 C C . SER A 1 127 ? -13.234 19.078 8.719 1 95 127 SER A C 1
ATOM 1000 O O . SER A 1 127 ? -13.008 18.719 7.559 1 95 127 SER A O 1
ATOM 1002 N N . GLN A 1 128 ? -14.406 19.438 9.117 1 92.88 128 GLN A N 1
ATOM 1003 C CA . GLN A 1 128 ? -15.531 19.406 8.195 1 92.88 128 GLN A CA 1
ATOM 1004 C C . GLN A 1 128 ? -15.312 20.375 7.035 1 92.88 128 GLN A C 1
ATOM 1006 O O . GLN A 1 128 ? -15.828 20.141 5.934 1 92.88 128 GLN A O 1
ATOM 1011 N N . GLY A 1 129 ? -14.508 21.391 7.289 1 94.5 129 GLY A N 1
ATOM 1012 C CA . GLY A 1 129 ? -14.273 22.391 6.258 1 94.5 129 GLY A CA 1
ATOM 1013 C C . GLY A 1 129 ? -13.055 22.109 5.41 1 94.5 129 GLY A C 1
ATOM 1014 O O . GLY A 1 129 ? -12.688 22.906 4.543 1 94.5 129 GLY A O 1
ATOM 1015 N N . VAL A 1 130 ? -12.391 21 5.602 1 97.31 130 VAL A N 1
ATOM 1016 C CA . VAL A 1 130 ? -11.195 20.656 4.836 1 97.31 130 VAL A CA 1
ATOM 1017 C C . VAL A 1 130 ? -11.562 20.438 3.373 1 97.31 130 VAL A C 1
ATOM 1019 O O . VAL A 1 130 ? -12.484 19.656 3.072 1 97.31 130 VAL A O 1
ATOM 1022 N N . HIS A 1 131 ? -10.914 21.125 2.443 1 96.69 131 HIS A N 1
ATOM 1023 C CA . HIS A 1 131 ? -11.25 21 1.029 1 96.69 131 HIS A CA 1
ATOM 1024 C C . HIS A 1 131 ? -10.086 20.406 0.242 1 96.69 131 HIS A C 1
ATOM 1026 O O . HIS A 1 131 ? -10.258 20.016 -0.915 1 96.69 131 HIS A O 1
ATOM 1032 N N . ASN A 1 132 ? -8.93 20.391 0.893 1 97.31 132 ASN A N 1
ATOM 1033 C CA . ASN A 1 132 ? -7.73 19.906 0.22 1 97.31 132 ASN A CA 1
ATOM 1034 C C . ASN A 1 132 ? -6.754 19.281 1.203 1 97.31 132 ASN A C 1
ATOM 1036 O O . ASN A 1 132 ? -6.543 19.797 2.301 1 97.31 132 ASN A O 1
ATOM 1040 N N . VAL A 1 133 ? -6.176 18.125 0.848 1 97.69 133 VAL A N 1
ATOM 1041 C CA . VAL A 1 133 ? -5.035 17.547 1.551 1 97.69 133 VAL A CA 1
ATOM 1042 C C . VAL A 1 133 ? -3.775 17.703 0.7 1 97.69 133 VAL A C 1
ATOM 1044 O O . VAL A 1 133 ? -3.766 17.328 -0.476 1 97.69 133 VAL A O 1
ATOM 1047 N N . GLU A 1 134 ? -2.744 18.25 1.286 1 98.56 134 GLU A N 1
ATOM 1048 C CA . GLU A 1 134 ? -1.483 18.469 0.584 1 98.56 134 GLU A CA 1
ATOM 1049 C C . GLU A 1 134 ? -0.364 17.625 1.183 1 98.56 134 GLU A C 1
ATOM 1051 O O . GLU A 1 134 ? -0.192 17.578 2.402 1 98.56 134 GLU A O 1
ATOM 1056 N N . ILE A 1 135 ? 0.358 16.875 0.396 1 98.69 135 ILE A N 1
ATOM 1057 C CA . ILE A 1 135 ? 1.579 16.188 0.8 1 98.69 135 ILE A CA 1
ATOM 1058 C C . ILE A 1 135 ? 2.787 16.844 0.141 1 98.69 135 ILE A C 1
ATOM 1060 O O . ILE A 1 135 ? 2.848 16.969 -1.086 1 98.69 135 ILE A O 1
ATOM 1064 N N . ASN A 1 136 ? 3.701 17.297 0.904 1 98.5 136 ASN A N 1
ATOM 1065 C CA . ASN A 1 136 ? 4.863 18 0.365 1 98.5 136 ASN A CA 1
ATOM 1066 C C . ASN A 1 136 ? 6.137 17.641 1.124 1 98.5 136 ASN A C 1
ATOM 1068 O O . ASN A 1 136 ? 6.086 16.922 2.129 1 98.5 136 ASN A O 1
ATOM 1072 N N . GLY A 1 137 ? 7.289 18.094 0.572 1 98.19 137 GLY A N 1
ATOM 1073 C CA . GLY A 1 137 ? 8.57 17.797 1.183 1 98.19 137 GLY A CA 1
ATOM 1074 C C . GLY A 1 137 ? 9.227 16.547 0.605 1 98.19 137 GLY A C 1
ATOM 1075 O O . GLY A 1 137 ? 8.977 16.188 -0.544 1 98.19 137 GLY A O 1
ATOM 1076 N N . GLY A 1 138 ? 10.195 15.961 1.373 1 98.38 138 GLY A N 1
ATOM 1077 C CA . GLY A 1 138 ? 11.031 14.859 0.915 1 98.38 138 GLY A CA 1
ATOM 1078 C C . GLY A 1 138 ? 10.375 13.5 1.092 1 98.38 138 GLY A C 1
ATOM 1079 O O . GLY A 1 138 ? 10.805 12.711 1.936 1 98.38 138 GLY A O 1
ATOM 1080 N N . VAL A 1 139 ? 9.422 13.25 0.197 1 98.62 139 VAL A N 1
ATOM 1081 C CA . VAL A 1 139 ? 8.719 11.977 0.314 1 98.62 139 VAL A CA 1
ATOM 1082 C C . VAL A 1 139 ? 8.227 11.531 -1.06 1 98.62 139 VAL A C 1
ATOM 1084 O O . VAL A 1 139 ? 7.77 12.344 -1.859 1 98.62 139 VAL A O 1
ATOM 1087 N N . HIS A 1 140 ? 8.43 10.297 -1.426 1 98.38 140 HIS A N 1
ATOM 1088 C CA . HIS A 1 140 ? 7.754 9.68 -2.559 1 98.38 140 HIS A CA 1
ATOM 1089 C C . HIS A 1 140 ? 6.402 9.109 -2.148 1 98.38 140 HIS A C 1
ATOM 1091 O O . HIS A 1 140 ? 6.316 8.305 -1.215 1 98.38 140 HIS A O 1
ATOM 1097 N N . VAL A 1 141 ? 5.332 9.617 -2.809 1 98.44 141 VAL A N 1
ATOM 1098 C CA . VAL A 1 141 ? 4 9.07 -2.574 1 98.44 141 VAL A CA 1
ATOM 1099 C C . VAL A 1 141 ? 3.707 7.965 -3.586 1 98.44 141 VAL A C 1
ATOM 1101 O O . VAL A 1 141 ? 3.51 8.234 -4.773 1 98.44 141 VAL A O 1
ATOM 1104 N N . HIS A 1 142 ? 3.684 6.746 -3.049 1 98.56 142 HIS A N 1
ATOM 1105 C CA . HIS A 1 142 ? 3.393 5.625 -3.934 1 98.56 142 HIS A CA 1
ATOM 1106 C C . HIS A 1 142 ? 1.903 5.543 -4.246 1 98.56 142 HIS A C 1
ATOM 1108 O O . HIS A 1 142 ? 1.518 5.363 -5.406 1 98.56 142 HIS A O 1
ATOM 1114 N N . SER A 1 143 ? 1.127 5.672 -3.215 1 97.69 143 SER A N 1
ATOM 1115 C CA . SER A 1 143 ? -0.313 5.645 -3.447 1 97.69 143 SER A CA 1
ATOM 1116 C C . SER A 1 143 ? -1.055 6.504 -2.43 1 97.69 143 SER A C 1
ATOM 1118 O O . SER A 1 143 ? -0.567 6.719 -1.318 1 97.69 143 SER A O 1
ATOM 1120 N N . ALA A 1 144 ? -2.154 7.066 -2.816 1 96.81 144 ALA A N 1
ATOM 1121 C CA . ALA A 1 144 ? -3.062 7.84 -1.974 1 96.81 144 ALA A CA 1
ATOM 1122 C C . ALA A 1 144 ? -4.516 7.43 -2.211 1 96.81 144 ALA A C 1
ATOM 1124 O O . ALA A 1 144 ? -4.961 7.34 -3.357 1 96.81 144 ALA A O 1
ATOM 1125 N N . HIS A 1 145 ? -5.164 7.133 -1.13 1 94.31 145 HIS A N 1
ATOM 1126 C CA . HIS A 1 145 ? -6.559 6.715 -1.202 1 94.31 145 HIS A CA 1
ATOM 1127 C C . HIS A 1 145 ? -7.395 7.406 -0.13 1 94.31 145 HIS A C 1
ATOM 1129 O O . HIS A 1 145 ? -7.055 7.359 1.055 1 94.31 145 HIS A O 1
ATOM 1135 N N . VAL A 1 146 ? -8.445 8.07 -0.569 1 92.69 146 VAL A N 1
ATOM 1136 C CA . VAL A 1 146 ? -9.367 8.719 0.365 1 92.69 146 VAL A CA 1
ATOM 1137 C C . VAL A 1 146 ? -10.703 7.988 0.36 1 92.69 146 VAL A C 1
ATOM 1139 O O . VAL A 1 146 ? -11.219 7.629 -0.701 1 92.69 146 VAL A O 1
ATOM 1142 N N . SER A 1 147 ? -11.219 7.684 1.56 1 89.38 147 SER A N 1
ATOM 1143 C CA . SER A 1 147 ? -12.547 7.078 1.667 1 89.38 147 SER A CA 1
ATOM 1144 C C . SER A 1 147 ? -13.398 7.801 2.701 1 89.38 147 SER A C 1
ATOM 1146 O O . SER A 1 147 ? -12.875 8.414 3.633 1 89.38 147 SER A O 1
ATOM 1148 N N . HIS A 1 148 ? -14.766 7.852 2.457 1 84.44 148 HIS A N 1
ATOM 1149 C CA . HIS A 1 148 ? -15.719 8.555 3.307 1 84.44 148 HIS A CA 1
ATOM 1150 C C . HIS A 1 148 ? -16.781 7.609 3.832 1 84.44 148 HIS A C 1
ATOM 1152 O O . HIS A 1 148 ? -17.141 6.629 3.17 1 84.44 148 HIS A O 1
ATOM 1158 N N . MET B 1 1 ? -30 9.766 2.941 1 18.22 1 MET B N 1
ATOM 1159 C CA . MET B 1 1 ? -30.172 8.367 3.322 1 18.22 1 MET B CA 1
ATOM 1160 C C . MET B 1 1 ? -28.969 7.531 2.885 1 18.22 1 MET B C 1
ATOM 1162 O O . MET B 1 1 ? -29.047 6.824 1.879 1 18.22 1 MET B O 1
ATOM 1166 N N . ILE B 1 2 ? -27.719 8.07 2.846 1 21.11 2 ILE B N 1
ATOM 1167 C CA . ILE B 1 2 ? -26.438 8.008 2.164 1 21.11 2 ILE B CA 1
ATOM 1168 C C . ILE B 1 2 ? -25.844 6.605 2.305 1 21.11 2 ILE B C 1
ATOM 1170 O O . ILE B 1 2 ? -26.219 5.852 3.207 1 21.11 2 ILE B O 1
ATOM 1174 N N . GLY B 1 3 ? -25.109 6.164 1.194 1 23.55 3 GLY B N 1
ATOM 1175 C CA . GLY B 1 3 ? -24.219 5.172 0.596 1 23.55 3 GLY B CA 1
ATOM 1176 C C . GLY B 1 3 ? -23.234 4.582 1.583 1 23.55 3 GLY B C 1
ATOM 1177 O O . GLY B 1 3 ? -22.516 5.312 2.266 1 23.55 3 GLY B O 1
ATOM 1178 N N . GLY B 1 4 ? -23.578 3.547 2.221 1 25.69 4 GLY B N 1
ATOM 1179 C CA . GLY B 1 4 ? -22.828 2.723 3.164 1 25.69 4 GLY B CA 1
ATOM 1180 C C . GLY B 1 4 ? -21.391 2.492 2.75 1 25.69 4 GLY B C 1
ATOM 1181 O O . GLY B 1 4 ? -21.125 1.784 1.777 1 25.69 4 GLY B O 1
ATOM 1182 N N . GLY B 1 5 ? -20.578 3.525 2.617 1 32.12 5 GLY B N 1
ATOM 1183 C CA . GLY B 1 5 ? -19.188 3.445 2.213 1 32.12 5 GLY B CA 1
ATOM 1184 C C . GLY B 1 5 ? -18.469 2.227 2.77 1 32.12 5 GLY B C 1
ATOM 1185 O O . GLY B 1 5 ? -18.531 1.964 3.973 1 32.12 5 GLY B O 1
ATOM 1186 N N . ILE B 1 6 ? -18.5 1.088 2.137 1 34.25 6 ILE B N 1
ATOM 1187 C CA . ILE B 1 6 ? -17.844 -0.185 2.406 1 34.25 6 ILE B CA 1
ATOM 1188 C C . ILE B 1 6 ? -16.453 0.068 2.977 1 34.25 6 ILE B C 1
ATOM 1190 O O . ILE B 1 6 ? -15.602 0.684 2.32 1 34.25 6 ILE B O 1
ATOM 1194 N N . GLY B 1 7 ? -16.281 0.362 4.246 1 36.78 7 GLY B N 1
ATOM 1195 C CA . GLY B 1 7 ? -15.086 0.56 5.043 1 36.78 7 GLY B CA 1
ATOM 1196 C C . GLY B 1 7 ? -14.039 -0.513 4.816 1 36.78 7 GLY B C 1
ATOM 1197 O O . GLY B 1 7 ? -14.367 -1.689 4.66 1 36.78 7 GLY B O 1
ATOM 1198 N N . ILE B 1 8 ? -12.969 -0.333 4.074 1 45.41 8 ILE B N 1
ATOM 1199 C CA . ILE B 1 8 ? -11.797 -1.189 3.973 1 45.41 8 ILE B CA 1
ATOM 1200 C C . ILE B 1 8 ? -11.383 -1.666 5.363 1 45.41 8 ILE B C 1
ATOM 1202 O O . ILE B 1 8 ? -11.188 -0.855 6.27 1 45.41 8 ILE B O 1
ATOM 1206 N N . ASN B 1 9 ? -11.883 -2.979 5.734 1 5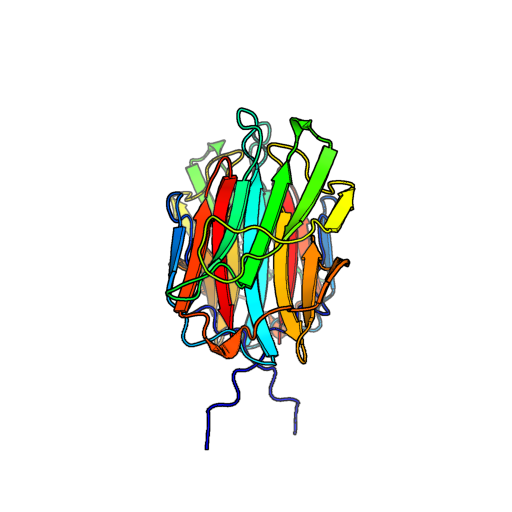1.22 9 ASN B N 1
ATOM 1207 C CA . ASN B 1 9 ? -11.375 -3.521 6.992 1 51.22 9 ASN B CA 1
ATOM 1208 C C . ASN B 1 9 ? -9.938 -4.004 6.848 1 51.22 9 ASN B C 1
ATOM 1210 O O . ASN B 1 9 ? -9.68 -5.016 6.195 1 51.22 9 ASN B O 1
ATOM 1214 N N . PHE B 1 10 ? -9 -3.18 7.133 1 55.16 10 PHE B N 1
ATOM 1215 C CA . PHE B 1 10 ? -7.586 -3.521 7.117 1 55.16 10 PHE B CA 1
ATOM 1216 C C . PHE B 1 10 ? -7.223 -4.395 8.312 1 55.16 10 PHE B C 1
ATOM 1218 O O . PHE B 1 10 ? -6.047 -4.672 8.555 1 55.16 10 PHE B O 1
ATOM 1225 N N . ARG B 1 11 ? -8.273 -4.926 9.055 1 54.09 11 ARG B N 1
ATOM 1226 C CA . ARG B 1 11 ? -7.988 -5.73 10.234 1 54.09 11 ARG B CA 1
ATOM 1227 C C . ARG B 1 11 ? -7.207 -6.984 9.867 1 54.09 11 ARG B C 1
ATOM 1229 O O . ARG B 1 11 ? -6.512 -7.559 10.711 1 54.09 11 ARG B O 1
ATOM 1236 N N . SER B 1 12 ? -7.145 -7.262 8.508 1 73.31 12 SER B N 1
ATOM 1237 C CA . SER B 1 12 ? -6.438 -8.5 8.18 1 73.31 12 SER B CA 1
ATOM 1238 C C . SER B 1 12 ? -5.211 -8.219 7.316 1 73.31 12 SER B C 1
ATOM 1240 O O . SER B 1 12 ? -4.734 -9.109 6.605 1 73.31 12 SER B O 1
ATOM 1242 N N . GLU B 1 13 ? -4.676 -6.992 7.496 1 89.44 13 GLU B N 1
ATOM 1243 C CA . GLU B 1 13 ? -3.482 -6.656 6.723 1 89.44 13 GLU B CA 1
ATOM 1244 C C . GLU B 1 13 ? -2.215 -6.895 7.539 1 89.44 13 GLU B C 1
ATOM 1246 O O . GLU B 1 13 ? -2.135 -6.496 8.703 1 89.44 13 GLU B O 1
ATOM 1251 N N . TYR B 1 14 ? -1.255 -7.629 6.91 1 92.44 14 TYR B N 1
ATOM 1252 C CA . TYR B 1 14 ? 0.069 -7.867 7.473 1 92.44 14 TYR B CA 1
ATOM 1253 C C . TYR B 1 14 ? 1.077 -6.855 6.945 1 92.44 14 TYR B C 1
ATOM 1255 O O . TYR B 1 14 ? 1.056 -6.508 5.762 1 92.44 14 TYR B O 1
ATOM 1263 N N . PHE B 1 15 ? 1.894 -6.453 7.98 1 96.62 15 PHE B N 1
ATOM 1264 C CA . PHE B 1 15 ? 2.916 -5.52 7.52 1 96.62 15 PHE B CA 1
ATOM 1265 C C . PHE B 1 15 ? 4.309 -6.117 7.695 1 96.62 15 PHE B C 1
ATOM 1267 O O . PHE B 1 15 ? 4.602 -6.734 8.719 1 96.62 15 PHE B O 1
ATOM 1274 N N . ASN B 1 16 ? 5.102 -6.008 6.73 1 97.31 16 ASN B N 1
ATOM 1275 C CA . ASN B 1 16 ? 6.52 -6.344 6.672 1 97.31 16 ASN B CA 1
ATOM 1276 C C . ASN B 1 16 ? 6.773 -7.785 7.098 1 97.31 16 ASN B C 1
ATOM 1278 O O . ASN B 1 16 ? 7.645 -8.047 7.926 1 97.31 16 ASN B O 1
ATOM 1282 N N . PRO B 1 17 ? 5.977 -8.688 6.609 1 95.38 17 PRO B N 1
ATOM 1283 C CA . PRO B 1 17 ? 6.332 -10.078 6.895 1 95.38 17 PRO B CA 1
ATOM 1284 C C . PRO B 1 17 ? 7.656 -10.492 6.25 1 95.38 17 PRO B C 1
ATOM 1286 O O . PRO B 1 17 ? 8.023 -9.977 5.195 1 95.38 17 PRO B O 1
ATOM 1289 N N . THR B 1 18 ? 8.312 -11.359 6.844 1 96 18 THR B N 1
ATOM 1290 C CA . THR B 1 18 ? 9.586 -11.82 6.305 1 96 18 THR B CA 1
ATOM 1291 C C . THR B 1 18 ? 9.367 -12.844 5.191 1 96 18 THR B C 1
ATOM 1293 O O . THR B 1 18 ? 8.547 -13.75 5.324 1 96 18 THR B O 1
ATOM 1296 N N . THR B 1 19 ? 10.062 -12.742 4.082 1 96 19 THR B N 1
ATOM 1297 C CA . THR B 1 19 ? 9.984 -13.68 2.969 1 96 19 THR B CA 1
ATOM 1298 C C . THR B 1 19 ? 10.797 -14.938 3.268 1 96 19 THR B C 1
ATOM 1300 O O . THR B 1 19 ? 11.922 -14.859 3.768 1 96 19 THR B O 1
ATOM 1303 N N . PRO B 1 20 ? 10.188 -16.156 3.031 1 97.75 20 PRO B N 1
ATOM 1304 C CA . PRO B 1 20 ? 8.914 -16.375 2.336 1 97.75 20 PRO B CA 1
ATOM 1305 C C . PRO B 1 20 ? 7.699 -16.109 3.223 1 97.75 20 PRO B C 1
ATOM 1307 O O . PRO B 1 20 ? 7.754 -16.344 4.434 1 97.75 20 PRO B O 1
ATOM 1310 N N . VAL B 1 21 ? 6.719 -15.523 2.598 1 97.56 21 VAL B N 1
ATOM 1311 C CA . VAL B 1 21 ? 5.449 -15.258 3.27 1 97.56 21 VAL B CA 1
ATOM 1312 C C . VAL B 1 21 ? 4.449 -16.359 2.941 1 97.56 21 VAL B C 1
ATOM 1314 O O . VAL B 1 21 ? 4.34 -16.781 1.787 1 97.56 21 VAL B O 1
ATOM 1317 N N . ASN B 1 22 ? 3.797 -16.859 3.934 1 97.38 22 ASN B N 1
ATOM 1318 C CA . ASN B 1 22 ? 2.684 -17.797 3.762 1 97.38 22 ASN B CA 1
ATOM 1319 C C . ASN B 1 22 ? 1.388 -17.234 4.336 1 97.38 22 ASN B C 1
ATOM 1321 O O . ASN B 1 22 ? 1.33 -16.875 5.512 1 97.38 22 ASN B O 1
ATOM 1325 N N . ILE B 1 23 ? 0.447 -17.094 3.504 1 95.75 23 ILE B N 1
ATOM 1326 C CA . ILE B 1 23 ? -0.856 -16.562 3.887 1 95.75 23 ILE B CA 1
ATOM 1327 C C . ILE B 1 23 ? -1.92 -17.641 3.742 1 95.75 23 ILE B C 1
ATOM 1329 O O . ILE B 1 23 ? -2.318 -17.984 2.627 1 95.75 23 ILE B O 1
ATOM 1333 N N . PRO B 1 24 ? -2.393 -18.172 4.875 1 94.69 24 PRO B N 1
ATOM 1334 C CA . PRO B 1 24 ? -3.486 -19.141 4.766 1 94.69 24 PRO B CA 1
ATOM 1335 C C . PRO B 1 24 ? -4.773 -18.516 4.227 1 94.69 24 PRO B C 1
ATOM 1337 O O . PRO B 1 24 ? -5.125 -17.406 4.598 1 94.69 24 PRO B O 1
ATOM 1340 N N . VAL B 1 25 ? -5.398 -19.172 3.291 1 94 25 VAL B N 1
ATOM 1341 C CA . VAL B 1 25 ? -6.688 -18.734 2.758 1 94 25 VAL B CA 1
ATOM 1342 C C . VAL B 1 25 ? -7.648 -19.922 2.693 1 94 25 VAL B C 1
ATOM 1344 O O . VAL B 1 25 ? -7.219 -21.078 2.756 1 94 25 VAL B O 1
ATOM 1347 N N . GLN B 1 26 ? -8.914 -19.594 2.742 1 92 26 GLN B N 1
ATOM 1348 C CA . GLN B 1 26 ? -9.945 -20.609 2.576 1 92 26 GLN B CA 1
ATOM 1349 C C . GLN B 1 26 ? -10.586 -20.531 1.194 1 92 26 GLN B C 1
ATOM 1351 O O . GLN B 1 26 ? -11.789 -20.266 1.075 1 92 26 GLN B O 1
ATOM 1356 N N . GLY B 1 27 ? -9.758 -20.781 0.258 1 93.69 27 GLY B N 1
ATOM 1357 C CA . GLY B 1 27 ? -10.188 -20.625 -1.12 1 93.69 27 GLY B CA 1
ATOM 1358 C C . GLY B 1 27 ? -9.883 -19.25 -1.683 1 93.69 27 GLY B C 1
ATOM 1359 O O . GLY B 1 27 ? -9.672 -18.297 -0.929 1 93.69 27 GLY B O 1
ATOM 1360 N N . PHE B 1 28 ? -9.758 -19.172 -2.912 1 94.94 28 PHE B N 1
ATOM 1361 C CA . PHE B 1 28 ? -9.672 -17.922 -3.641 1 94.94 28 PHE B CA 1
ATOM 1362 C C . PHE B 1 28 ? -10.773 -17.828 -4.695 1 94.94 28 PHE B C 1
ATOM 1364 O O . PHE B 1 28 ? -10.492 -17.859 -5.895 1 94.94 28 PHE B O 1
ATOM 1371 N N . SER B 1 29 ? -11.984 -17.75 -4.184 1 91.25 29 SER B N 1
ATOM 1372 C CA . SER B 1 29 ? -13.203 -17.844 -4.984 1 91.25 29 SER B CA 1
ATOM 1373 C C . SER B 1 29 ? -13.539 -16.516 -5.648 1 91.25 29 SER B C 1
ATOM 1375 O O . SER B 1 29 ? -12.82 -15.531 -5.465 1 91.25 29 SER B O 1
ATOM 1377 N N . ASN B 1 30 ? -14.562 -16.531 -6.41 1 93 30 ASN B N 1
ATOM 1378 C CA . ASN B 1 30 ? -15 -15.344 -7.145 1 93 30 ASN B CA 1
ATOM 1379 C C . ASN B 1 30 ? -15.117 -14.133 -6.227 1 93 30 ASN B C 1
ATOM 1381 O O . ASN B 1 30 ? -15.734 -14.211 -5.164 1 93 30 ASN B O 1
ATOM 1385 N N . GLY B 1 31 ? -14.484 -13.055 -6.555 1 91.81 31 GLY B N 1
ATOM 1386 C CA . GLY B 1 31 ? -14.547 -11.82 -5.785 1 91.81 31 GLY B CA 1
ATOM 1387 C C . GLY B 1 31 ? -13.398 -11.672 -4.805 1 91.81 31 GLY B C 1
ATOM 1388 O O . GLY B 1 31 ? -13.156 -10.578 -4.281 1 91.81 31 GLY B O 1
ATOM 1389 N N . SER B 1 32 ? -12.664 -12.828 -4.52 1 93.94 32 SER B N 1
ATOM 1390 C CA . SER B 1 32 ? -11.516 -12.75 -3.623 1 93.94 32 SER B CA 1
ATOM 1391 C C . SER B 1 32 ? -10.43 -11.844 -4.195 1 93.94 32 SER B C 1
ATOM 1393 O O . SER B 1 32 ? -10.281 -11.742 -5.418 1 93.94 32 SER B O 1
ATOM 1395 N N . ARG B 1 33 ? -9.688 -11.203 -3.303 1 94.5 33 ARG B N 1
ATOM 1396 C CA . ARG B 1 33 ? -8.625 -10.281 -3.709 1 94.5 33 ARG B CA 1
ATOM 1397 C C . ARG B 1 33 ? -7.418 -10.406 -2.787 1 94.5 33 ARG B C 1
ATOM 1399 O O . ARG B 1 33 ? -7.566 -10.5 -1.567 1 94.5 33 ARG B O 1
ATOM 1406 N N . LEU B 1 34 ? -6.301 -10.531 -3.365 1 96.19 34 LEU B N 1
ATOM 1407 C CA . LEU B 1 34 ? -5.031 -10.359 -2.67 1 96.19 34 LEU B CA 1
ATOM 1408 C C . LEU B 1 34 ? -4.332 -9.078 -3.115 1 96.19 34 LEU B C 1
ATOM 1410 O O . LEU B 1 34 ? -4.102 -8.875 -4.309 1 96.19 34 LEU B O 1
ATOM 1414 N N . ARG B 1 35 ? -4.078 -8.219 -2.217 1 96.25 35 ARG B N 1
ATOM 1415 C CA . ARG B 1 35 ? -3.33 -6.992 -2.488 1 96.25 35 ARG B CA 1
ATOM 1416 C C . ARG B 1 35 ? -1.98 -7.008 -1.776 1 96.25 35 ARG B C 1
ATOM 1418 O O . ARG B 1 35 ? -1.915 -7.207 -0.562 1 96.25 35 ARG B O 1
ATOM 1425 N N . LEU B 1 36 ? -0.958 -6.828 -2.537 1 97.81 36 LEU B N 1
ATOM 1426 C CA . LEU B 1 36 ? 0.408 -6.773 -2.027 1 97.81 36 LEU B CA 1
ATOM 1427 C C . LEU B 1 36 ? 1.047 -5.422 -2.326 1 97.81 36 LEU B C 1
ATOM 1429 O O . LEU B 1 36 ? 0.875 -4.879 -3.42 1 97.81 36 LEU B O 1
ATOM 1433 N N . VAL B 1 37 ? 1.673 -4.816 -1.388 1 98.5 37 VAL B N 1
ATOM 1434 C CA . VAL B 1 37 ? 2.652 -3.766 -1.643 1 98.5 37 VAL B CA 1
ATOM 1435 C C . VAL B 1 37 ? 4.062 -4.328 -1.502 1 98.5 37 VAL B C 1
ATOM 1437 O O . VAL B 1 37 ? 4.438 -4.824 -0.437 1 98.5 37 VAL B O 1
ATOM 1440 N N . VAL B 1 38 ? 4.82 -4.25 -2.584 1 98.75 38 VAL B N 1
ATOM 1441 C CA . VAL B 1 38 ? 6.074 -4.992 -2.605 1 98.75 38 VAL B CA 1
ATOM 1442 C C . VAL B 1 38 ? 7.191 -4.102 -3.145 1 98.75 38 VAL B C 1
ATOM 1444 O O . VAL B 1 38 ? 6.926 -3.109 -3.828 1 98.75 38 VAL B O 1
ATOM 1447 N N . VAL B 1 39 ? 8.43 -4.441 -2.844 1 98.69 39 VAL B N 1
ATOM 1448 C CA . VAL B 1 39 ? 9.648 -3.857 -3.404 1 98.69 39 VAL B CA 1
ATOM 1449 C C . VAL B 1 39 ? 10.586 -4.965 -3.871 1 98.69 39 VAL B C 1
ATOM 1451 O O . VAL B 1 39 ? 11.211 -5.645 -3.053 1 98.69 39 VAL B O 1
ATOM 1454 N N . PRO B 1 40 ? 10.703 -5.152 -5.215 1 98.69 40 PRO B N 1
ATOM 1455 C CA . PRO B 1 40 ? 11.688 -6.129 -5.695 1 98.69 40 PRO B CA 1
ATOM 1456 C C . PRO B 1 40 ? 13.117 -5.766 -5.301 1 98.69 40 PRO B C 1
ATOM 1458 O O . PRO B 1 40 ? 13.531 -4.613 -5.457 1 98.69 40 PRO B O 1
ATOM 1461 N N . ASN B 1 41 ? 13.82 -6.711 -4.84 1 97.81 41 ASN B N 1
ATOM 1462 C CA . ASN B 1 41 ? 15.164 -6.488 -4.324 1 97.81 41 ASN B CA 1
ATOM 14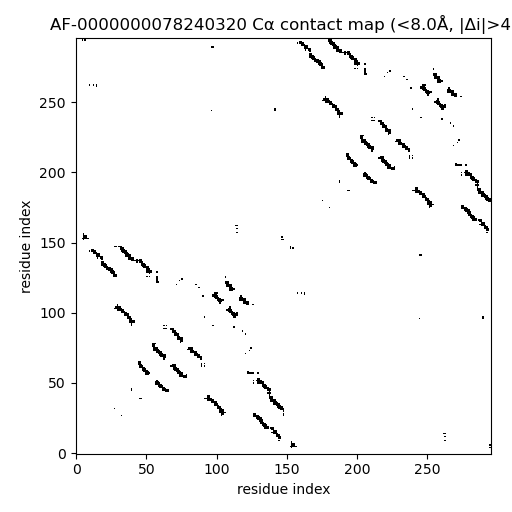63 C C . ASN B 1 41 ? 16.172 -6.312 -5.449 1 97.81 41 ASN B C 1
ATOM 1465 O O . ASN B 1 41 ? 16.172 -7.078 -6.418 1 97.81 41 ASN B O 1
ATOM 1469 N N . ALA B 1 42 ? 17.078 -5.395 -5.305 1 94.94 42 ALA B N 1
ATOM 1470 C CA . ALA B 1 42 ? 18.047 -5.039 -6.336 1 94.94 42 ALA B CA 1
ATOM 1471 C C . ALA B 1 42 ? 19 -6.207 -6.625 1 94.94 42 ALA B C 1
ATOM 1473 O O . ALA B 1 42 ? 19.469 -6.371 -7.754 1 94.94 42 ALA B O 1
ATOM 1474 N N . ASN B 1 43 ? 19.234 -7.043 -5.707 1 94.69 43 ASN B N 1
ATOM 1475 C CA . ASN B 1 43 ? 20.281 -8.047 -5.887 1 94.69 43 ASN B CA 1
ATOM 1476 C C . ASN B 1 43 ? 19.703 -9.406 -6.258 1 94.69 43 ASN B C 1
ATOM 1478 O O . ASN B 1 43 ? 20.422 -10.398 -6.332 1 94.69 43 ASN B O 1
ATOM 1482 N N . ASP B 1 44 ? 18.484 -9.5 -6.48 1 96.69 44 ASP B N 1
ATOM 1483 C CA . ASP B 1 44 ? 17.844 -10.773 -6.797 1 96.69 44 ASP B CA 1
ATOM 1484 C C . ASP B 1 44 ? 17.297 -10.766 -8.219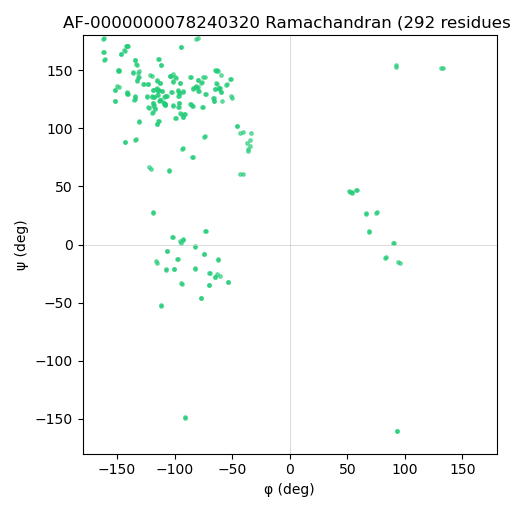 1 96.69 44 ASP B C 1
ATOM 1486 O O . ASP B 1 44 ? 17.062 -9.703 -8.797 1 96.69 44 ASP B O 1
ATOM 1490 N N . THR B 1 45 ? 17.094 -11.93 -8.703 1 97.12 45 THR B N 1
ATOM 1491 C CA . THR B 1 45 ? 16.75 -12.016 -10.117 1 97.12 45 THR B CA 1
ATOM 1492 C C . THR B 1 45 ? 15.25 -12.211 -10.297 1 97.12 45 THR B C 1
ATOM 1494 O O . THR B 1 45 ? 14.719 -12.008 -11.391 1 97.12 45 THR B O 1
ATOM 1497 N N . CYS B 1 46 ? 14.648 -12.68 -9.266 1 98.38 46 CYS B N 1
ATOM 1498 C CA . CYS B 1 46 ? 13.227 -12.945 -9.445 1 98.38 46 CYS B CA 1
ATOM 1499 C C . CYS B 1 46 ? 12.516 -13.047 -8.102 1 98.38 46 CYS B C 1
ATOM 1501 O O . CYS B 1 46 ? 13.164 -13.055 -7.055 1 98.38 46 CYS B O 1
ATOM 1503 N N . PHE B 1 47 ? 11.188 -13 -8.078 1 98.81 47 PHE B N 1
ATOM 1504 C CA . PHE B 1 47 ? 10.305 -13.398 -6.992 1 98.81 47 PHE B CA 1
ATOM 1505 C C . PHE B 1 47 ? 9.055 -14.078 -7.531 1 98.81 47 PHE B C 1
ATOM 1507 O O . PHE B 1 47 ? 8.867 -14.172 -8.75 1 98.81 47 PHE B O 1
ATOM 1514 N N . ALA B 1 48 ? 8.258 -14.656 -6.609 1 98.88 48 ALA B N 1
ATOM 1515 C CA . ALA B 1 48 ? 7.078 -15.375 -7.086 1 98.88 48 ALA B CA 1
ATOM 1516 C C . ALA B 1 48 ? 5.941 -15.305 -6.07 1 98.88 48 ALA B C 1
ATOM 1518 O O . ALA B 1 48 ? 6.184 -15.148 -4.871 1 98.88 48 ALA B O 1
ATOM 1519 N N . VAL B 1 49 ? 4.797 -15.344 -6.57 1 98.88 49 VAL B N 1
ATOM 1520 C CA . VAL B 1 49 ? 3.572 -15.539 -5.797 1 98.88 49 VAL B CA 1
ATOM 1521 C C . VAL B 1 49 ? 2.875 -16.812 -6.258 1 98.88 49 VAL B C 1
ATOM 1523 O O . VAL B 1 49 ? 2.557 -16.969 -7.441 1 98.88 49 VAL B O 1
ATOM 1526 N N . ASN B 1 50 ? 2.674 -17.703 -5.34 1 98.75 50 ASN B N 1
ATOM 1527 C CA . ASN B 1 50 ? 2.082 -19 -5.66 1 98.75 50 ASN B CA 1
ATOM 1528 C C . ASN B 1 50 ? 0.772 -19.219 -4.91 1 98.75 50 ASN B C 1
ATOM 1530 O O . ASN B 1 50 ? 0.713 -19.047 -3.691 1 98.75 50 ASN B O 1
ATOM 1534 N N . PHE B 1 51 ? -0.235 -19.562 -5.664 1 98.5 51 PHE B N 1
ATOM 1535 C CA . PHE B 1 51 ? -1.489 -20.016 -5.086 1 98.5 51 PHE B CA 1
ATOM 1536 C C . PHE B 1 51 ? -1.521 -21.547 -5.02 1 98.5 51 PHE B C 1
ATOM 1538 O O . PHE B 1 51 ? -1.675 -22.219 -6.043 1 98.5 51 PHE B O 1
ATOM 1545 N N . HIS B 1 52 ? -1.51 -22.078 -3.811 1 97.62 52 HIS B N 1
ATOM 1546 C CA . HIS B 1 52 ? -1.315 -23.5 -3.609 1 97.62 52 HIS B CA 1
ATOM 1547 C C . HIS B 1 52 ? -2.633 -24.203 -3.277 1 97.62 52 HIS B C 1
ATOM 1549 O O . HIS B 1 52 ? -3.381 -23.734 -2.412 1 97.62 52 HIS B O 1
ATOM 1555 N N . THR B 1 53 ? -2.834 -25.25 -3.98 1 96.75 53 THR B N 1
ATOM 1556 C CA . THR B 1 53 ? -3.611 -26.344 -3.406 1 96.75 53 THR B CA 1
ATOM 1557 C C . THR B 1 53 ? -2.693 -27.391 -2.768 1 96.75 53 THR B C 1
ATOM 1559 O O . THR B 1 53 ? -1.469 -27.266 -2.844 1 96.75 53 THR B O 1
ATOM 1562 N N . PRO B 1 54 ? -3.219 -28.359 -2.027 1 93.44 54 PRO B N 1
ATOM 1563 C CA . PRO B 1 54 ? -2.324 -29.359 -1.448 1 93.44 54 PRO B CA 1
ATOM 1564 C C . PRO B 1 54 ? -1.435 -30.031 -2.492 1 93.44 54 PRO B C 1
ATOM 1566 O O . PRO B 1 54 ? -0.265 -30.312 -2.223 1 93.44 54 PRO B O 1
ATOM 1569 N N . ASP B 1 55 ? -1.957 -30.172 -3.721 1 95.5 55 ASP B N 1
ATOM 1570 C CA . ASP B 1 55 ? -1.269 -31.016 -4.688 1 95.5 55 ASP B CA 1
ATOM 1571 C C . ASP B 1 55 ? -0.603 -30.172 -5.777 1 95.5 55 ASP B C 1
ATOM 1573 O O . ASP B 1 55 ? 0.303 -30.656 -6.465 1 95.5 55 ASP B O 1
ATOM 1577 N N . ASP B 1 56 ? -1.122 -28.938 -5.926 1 98 56 ASP B N 1
ATOM 1578 C CA . ASP B 1 56 ? -0.7 -28.203 -7.113 1 98 56 ASP B CA 1
ATOM 1579 C C . ASP B 1 56 ? -0.525 -26.719 -6.812 1 98 56 ASP B C 1
ATOM 1581 O O . ASP B 1 56 ? -0.812 -26.266 -5.703 1 98 56 ASP B O 1
ATOM 1585 N N . ILE B 1 57 ? 0.117 -25.984 -7.73 1 98.56 57 ILE B N 1
ATOM 1586 C CA . ILE B 1 57 ? 0.089 -24.531 -7.852 1 98.56 57 ILE B CA 1
ATOM 1587 C C . ILE B 1 57 ? -0.904 -24.125 -8.938 1 98.56 57 ILE B C 1
ATOM 1589 O O . ILE B 1 57 ? -0.66 -24.359 -10.125 1 98.56 57 ILE B O 1
ATOM 1593 N N . VAL B 1 58 ? -2.008 -23.547 -8.508 1 97.69 58 VAL B N 1
ATOM 1594 C CA . VAL B 1 58 ? -3.047 -23.266 -9.492 1 97.69 58 VAL B CA 1
ATOM 1595 C C . VAL B 1 58 ? -2.734 -21.969 -10.219 1 97.69 58 VAL B C 1
ATOM 1597 O O . VAL B 1 58 ? -3.262 -21.703 -11.297 1 97.69 58 VAL B O 1
ATOM 1600 N N . PHE B 1 59 ? -1.896 -21.172 -9.57 1 98.62 59 PHE B N 1
ATOM 1601 C CA . PHE B 1 59 ? -1.451 -19.922 -10.188 1 98.62 59 PHE B CA 1
ATOM 1602 C C . PHE B 1 59 ? -0.071 -19.531 -9.672 1 98.62 59 PHE B C 1
ATOM 1604 O O . PHE B 1 59 ? 0.152 -19.469 -8.461 1 98.62 59 PHE B O 1
ATOM 1611 N N . HIS B 1 60 ? 0.807 -19.375 -10.594 1 98.81 60 HIS B N 1
ATOM 1612 C CA . HIS B 1 60 ? 2.188 -18.953 -10.375 1 98.81 60 HIS B CA 1
ATOM 1613 C C . HIS B 1 60 ? 2.473 -17.625 -11.062 1 98.81 60 HIS B C 1
ATOM 1615 O O . HIS B 1 60 ? 2.334 -17.516 -12.281 1 98.81 60 HIS B O 1
ATOM 1621 N N . PHE B 1 61 ? 2.766 -16.656 -10.352 1 98.94 61 PHE B N 1
ATOM 1622 C CA . PHE B 1 61 ? 3.189 -15.344 -10.828 1 98.94 61 PHE B CA 1
ATOM 1623 C C . PHE B 1 61 ? 4.672 -15.117 -10.555 1 98.94 61 PHE B C 1
ATOM 1625 O O . PHE B 1 61 ? 5.102 -15.109 -9.398 1 98.94 61 PHE B O 1
ATOM 1632 N N . ASN B 1 62 ? 5.395 -14.875 -11.641 1 98.88 62 ASN B N 1
ATOM 1633 C CA . ASN B 1 62 ? 6.844 -14.945 -11.469 1 98.88 62 ASN B CA 1
ATOM 1634 C C . ASN B 1 62 ? 7.559 -13.883 -12.312 1 98.88 62 ASN B C 1
ATOM 1636 O O . ASN B 1 62 ? 7.973 -14.156 -13.438 1 98.88 62 ASN B O 1
ATOM 1640 N N . PRO B 1 63 ? 7.773 -12.656 -11.789 1 98.88 63 PRO B N 1
ATOM 1641 C CA . PRO B 1 63 ? 8.648 -11.695 -12.453 1 98.88 63 PRO B CA 1
ATOM 1642 C C . PRO B 1 63 ? 10.109 -12.141 -12.484 1 98.88 63 PRO B C 1
ATOM 1644 O O . PRO B 1 63 ? 10.688 -12.445 -11.43 1 98.88 63 PRO B O 1
ATOM 1647 N N . ARG B 1 64 ? 10.648 -12.211 -13.594 1 98.75 64 ARG B N 1
ATOM 1648 C CA . ARG B 1 64 ? 12.039 -12.57 -13.82 1 98.75 64 ARG B CA 1
ATOM 1649 C C . ARG B 1 64 ? 12.82 -11.406 -14.43 1 98.75 64 ARG B C 1
ATOM 1651 O O . ARG B 1 64 ? 12.773 -11.188 -15.641 1 98.75 64 ARG B O 1
ATOM 1658 N N . PHE B 1 65 ? 13.578 -10.758 -13.695 1 98.56 65 PHE B N 1
ATOM 1659 C CA . PHE B 1 65 ? 14.242 -9.523 -14.102 1 98.56 65 PHE B CA 1
ATOM 1660 C C . PHE B 1 65 ? 15.328 -9.805 -15.133 1 98.56 65 PHE B C 1
ATOM 1662 O O . PHE B 1 65 ? 15.531 -9.016 -16.062 1 98.56 65 PHE B O 1
ATOM 1669 N N . ASP B 1 66 ? 15.914 -10.891 -14.945 1 97.94 66 ASP B N 1
ATOM 1670 C CA . ASP B 1 66 ? 16.984 -11.227 -15.875 1 97.94 66 ASP B CA 1
ATOM 1671 C C . ASP B 1 66 ? 16.438 -11.539 -17.266 1 97.94 66 ASP B C 1
ATOM 1673 O O . ASP B 1 66 ? 17.125 -11.352 -18.266 1 97.94 66 ASP B O 1
ATOM 1677 N N . GLU B 1 67 ? 15.133 -11.969 -17.344 1 98.19 67 GLU B N 1
ATOM 1678 C CA . GLU B 1 67 ? 14.492 -12.289 -18.625 1 98.19 67 GLU B CA 1
ATOM 1679 C C . GLU B 1 67 ? 13.672 -11.109 -19.141 1 98.19 67 GLU B C 1
ATOM 1681 O O . GLU B 1 67 ? 13.234 -11.109 -20.281 1 98.19 67 GLU B O 1
ATOM 1686 N N . GLY B 1 68 ? 13.438 -10.148 -18.344 1 98.38 68 GLY B N 1
ATOM 1687 C CA . GLY B 1 68 ? 12.586 -9.023 -18.719 1 98.38 68 GLY B CA 1
ATOM 1688 C C . GLY B 1 68 ? 11.141 -9.422 -18.922 1 98.38 68 GLY B C 1
ATOM 1689 O O . GLY B 1 68 ? 10.445 -8.852 -19.766 1 98.38 68 GLY B O 1
ATOM 1690 N N . MET B 1 69 ? 10.695 -10.523 -18.219 1 98.75 69 MET B N 1
ATOM 1691 C CA . MET B 1 69 ? 9.352 -11.07 -18.422 1 98.75 69 MET B CA 1
ATOM 1692 C C . MET B 1 69 ? 8.695 -11.414 -17.078 1 98.75 69 MET B C 1
ATOM 1694 O O . MET B 1 69 ? 9.391 -11.719 -16.109 1 98.75 69 MET B O 1
ATOM 1698 N N . VAL B 1 70 ? 7.418 -11.273 -17.047 1 98.94 70 VAL B N 1
ATOM 1699 C CA . VAL B 1 70 ? 6.625 -11.953 -16.031 1 98.94 70 VAL B CA 1
ATOM 1700 C C . VAL B 1 70 ? 6.062 -13.258 -16.594 1 98.94 70 VAL B C 1
ATOM 1702 O O . VAL B 1 70 ? 5.422 -13.25 -17.656 1 98.94 70 VAL B O 1
ATOM 1705 N N . VAL B 1 71 ? 6.285 -14.305 -15.906 1 98.88 71 VAL B N 1
ATOM 1706 C CA . VAL B 1 71 ? 5.785 -15.609 -16.344 1 98.88 71 VAL B CA 1
ATOM 1707 C C . VAL B 1 71 ? 4.645 -16.062 -15.438 1 98.88 71 VAL B C 1
ATOM 1709 O O . VAL B 1 71 ? 4.816 -16.188 -14.227 1 98.88 71 VAL B O 1
ATOM 1712 N N . ASN B 1 72 ? 3.482 -16.266 -16 1 98.88 72 ASN B N 1
ATOM 1713 C CA . ASN B 1 72 ? 2.371 -16.922 -15.32 1 98.88 72 ASN B CA 1
ATOM 1714 C C . ASN B 1 72 ? 2.232 -18.375 -15.758 1 98.88 72 ASN B C 1
ATOM 1716 O O . ASN B 1 72 ? 2.428 -18.703 -16.938 1 98.88 72 ASN B O 1
ATOM 1720 N N . ASN B 1 73 ? 1.932 -19.188 -14.789 1 98.75 73 ASN B N 1
ATOM 1721 C CA . ASN B 1 73 ? 1.815 -20.625 -15.07 1 98.75 73 ASN B CA 1
ATOM 1722 C C . ASN B 1 73 ? 1.052 -21.344 -13.969 1 98.75 73 ASN B C 1
ATOM 1724 O O . ASN B 1 73 ? 0.553 -20.719 -13.031 1 98.75 73 ASN B O 1
ATOM 1728 N N . SER B 1 74 ? 0.839 -22.594 -14.141 1 98.75 74 SER B N 1
ATOM 1729 C CA . SER B 1 74 ? 0.262 -23.484 -13.141 1 98.75 74 SER B CA 1
ATOM 1730 C C . SER B 1 74 ? 0.847 -24.891 -13.25 1 98.75 74 SER B C 1
ATOM 1732 O O . SER B 1 74 ? 1.558 -25.203 -14.211 1 98.75 74 SER B O 1
ATOM 1734 N N . THR B 1 75 ? 0.672 -25.672 -12.258 1 98.62 75 THR B N 1
ATOM 1735 C CA . THR B 1 75 ? 1.015 -27.094 -12.32 1 98.62 75 THR B CA 1
ATOM 1736 C C . THR B 1 75 ? -0.244 -27.953 -12.281 1 98.62 75 THR B C 1
ATOM 1738 O O . THR B 1 75 ? -1.302 -27.5 -11.836 1 98.62 75 THR B O 1
ATOM 1741 N N . ARG B 1 76 ? -0.123 -29.094 -12.82 1 97.12 76 ARG B N 1
ATOM 1742 C CA . ARG B 1 76 ? -1.204 -30.078 -12.797 1 97.12 76 ARG B CA 1
ATOM 1743 C C . ARG B 1 76 ? -0.662 -31.484 -12.578 1 97.12 76 ARG B C 1
ATOM 1745 O O . ARG B 1 76 ? 0.238 -31.922 -13.297 1 97.12 76 ARG B O 1
ATOM 1752 N N . GLY B 1 77 ? -1.201 -32.25 -11.633 1 96.56 77 GLY B N 1
ATOM 1753 C CA . GLY B 1 77 ? -0.725 -33.594 -11.305 1 96.56 77 GLY B CA 1
ATOM 1754 C C . GLY B 1 77 ? 0.567 -33.594 -10.516 1 96.56 77 GLY B C 1
ATOM 1755 O O . GLY B 1 77 ? 1.442 -34.406 -10.734 1 96.56 77 GLY B O 1
ATOM 1756 N N . GLY B 1 78 ? 0.852 -32.562 -9.75 1 96.75 78 GLY B N 1
ATOM 1757 C CA . GLY B 1 78 ? 2.045 -32.406 -8.93 1 96.75 78 GLY B CA 1
ATOM 1758 C C . GLY B 1 78 ? 2.709 -31.062 -9.07 1 96.75 78 GLY B C 1
ATOM 1759 O O . GLY B 1 78 ? 2.734 -30.484 -10.164 1 96.75 78 GLY B O 1
ATOM 1760 N N . LYS B 1 79 ? 3.387 -30.547 -8.125 1 94.81 79 LYS B N 1
ATOM 1761 C CA . LYS B 1 79 ? 3.916 -29.203 -8.031 1 94.81 79 LYS B CA 1
ATOM 1762 C C . LYS B 1 79 ? 5.133 -29.016 -8.93 1 94.81 79 LYS B C 1
ATOM 1764 O O . LYS B 1 79 ? 5.598 -27.891 -9.141 1 94.81 79 LYS B O 1
ATOM 1769 N N . SER B 1 80 ? 5.621 -30.078 -9.508 1 95.88 80 SER B N 1
ATOM 1770 C CA . SER B 1 80 ? 6.773 -29.984 -10.398 1 95.88 80 SER B CA 1
ATOM 1771 C C . SER B 1 80 ? 6.359 -30.156 -11.852 1 95.88 80 SER B C 1
ATOM 1773 O O . SER B 1 80 ? 7.188 -30.016 -12.758 1 95.88 80 SER B O 1
ATOM 1775 N N . ASN B 1 81 ? 5.055 -30.484 -12.086 1 97.94 81 ASN B N 1
ATOM 1776 C CA . ASN B 1 81 ? 4.551 -30.688 -13.445 1 97.94 81 ASN B CA 1
ATOM 1777 C C . ASN B 1 81 ? 3.951 -29.422 -14.016 1 97.94 81 ASN B C 1
ATOM 1779 O O . ASN B 1 81 ? 2.73 -29.266 -14.078 1 97.94 81 ASN B O 1
ATOM 1783 N N . TRP B 1 82 ? 4.781 -28.562 -14.531 1 98.5 82 TRP B N 1
ATOM 1784 C CA . TRP B 1 82 ? 4.402 -27.25 -15.031 1 98.5 82 TRP B CA 1
ATOM 1785 C C . TRP B 1 82 ? 3.668 -27.375 -16.359 1 98.5 82 TRP B C 1
ATOM 1787 O O . TRP B 1 82 ? 4.023 -28.203 -17.203 1 98.5 82 TRP B O 1
ATOM 1797 N N . GLU B 1 83 ? 2.701 -26.5 -16.547 1 98.31 83 GLU B N 1
ATOM 1798 C CA . GLU B 1 83 ? 1.999 -26.391 -17.812 1 98.31 83 GLU B CA 1
ATOM 1799 C C . GLU B 1 83 ? 2.668 -25.375 -18.719 1 98.31 83 GLU B C 1
ATOM 1801 O O . GLU B 1 83 ? 3.896 -25.281 -18.766 1 98.31 83 GLU B O 1
ATOM 1806 N N . SER B 1 84 ? 1.871 -24.688 -19.578 1 98.06 84 SER B N 1
ATOM 1807 C CA . SER B 1 84 ? 2.432 -23.719 -20.516 1 98.06 84 SER B CA 1
ATOM 1808 C C . SER B 1 84 ? 2.553 -22.344 -19.875 1 98.06 84 SER B C 1
ATOM 1810 O O . SER B 1 84 ? 1.657 -21.906 -19.156 1 98.06 84 SER B O 1
ATOM 1812 N N . GLU B 1 85 ? 3.59 -21.641 -20.234 1 98.56 85 GLU B N 1
ATOM 1813 C CA . GLU B 1 85 ? 3.854 -20.312 -19.688 1 98.56 85 GLU B CA 1
ATOM 1814 C C . GLU B 1 85 ? 3.082 -19.234 -20.453 1 98.56 85 GLU B C 1
ATOM 1816 O O . GLU B 1 85 ? 3.008 -19.281 -21.688 1 98.56 85 GLU B O 1
ATOM 1821 N N . ASP B 1 86 ? 2.469 -18.359 -19.75 1 98.62 86 ASP B N 1
ATOM 1822 C CA . ASP B 1 86 ? 2.068 -17.062 -20.281 1 98.62 86 ASP B CA 1
ATOM 1823 C C . ASP B 1 86 ? 3.102 -15.992 -19.938 1 98.62 86 ASP B C 1
ATOM 1825 O O . ASP B 1 86 ? 3.395 -15.75 -18.766 1 98.62 86 ASP B O 1
ATOM 1829 N N . ARG B 1 87 ? 3.672 -15.312 -20.953 1 98.69 87 ARG B N 1
ATOM 1830 C CA . ARG B 1 87 ? 4.758 -14.367 -20.75 1 98.69 87 ARG B CA 1
ATOM 1831 C C . ARG B 1 87 ? 4.316 -12.945 -21.078 1 98.69 87 ARG B C 1
ATOM 1833 O O . ARG B 1 87 ? 3.656 -12.719 -22.094 1 98.69 87 ARG B O 1
ATOM 1840 N N . HIS B 1 88 ? 4.617 -12.078 -20.234 1 98.81 88 HIS B N 1
ATOM 1841 C CA . HIS B 1 88 ? 4.305 -10.656 -20.391 1 98.81 88 HIS B CA 1
ATOM 1842 C C . HIS B 1 88 ? 5.523 -9.789 -20.109 1 98.81 88 HIS B C 1
ATOM 1844 O O . HIS B 1 88 ? 6.336 -10.109 -19.25 1 98.81 88 HIS B O 1
ATOM 1850 N N . PRO B 1 89 ? 5.68 -8.656 -20.859 1 98.69 89 PRO B N 1
ATOM 1851 C CA . PRO B 1 89 ? 6.789 -7.762 -20.516 1 98.69 89 PRO B CA 1
ATOM 1852 C C . PRO B 1 89 ? 6.75 -7.324 -19.047 1 98.69 89 PRO B C 1
ATOM 1854 O O . PRO B 1 89 ? 5.68 -7.012 -18.516 1 98.69 89 PRO B O 1
ATOM 1857 N N . ILE B 1 90 ? 7.871 -7.312 -18.422 1 98.69 90 ILE B N 1
ATOM 1858 C CA . ILE B 1 90 ? 7.953 -7.059 -17 1 98.69 90 ILE B CA 1
ATOM 1859 C C . ILE B 1 90 ? 7.68 -5.578 -16.719 1 98.69 90 ILE B C 1
ATOM 1861 O O . ILE B 1 90 ? 8.289 -4.703 -17.328 1 98.69 90 ILE B O 1
ATOM 1865 N N . PRO B 1 91 ? 6.789 -5.289 -15.812 1 98.69 91 PRO B N 1
ATOM 1866 C CA . PRO B 1 91 ? 6.492 -3.898 -15.453 1 98.69 91 PRO B CA 1
ATOM 1867 C C . PRO B 1 91 ? 7.285 -3.414 -14.25 1 98.69 91 PRO B C 1
ATOM 1869 O O . PRO B 1 91 ? 7.129 -2.268 -13.82 1 98.69 91 PRO B O 1
ATOM 1872 N N . PHE B 1 92 ? 8.172 -4.199 -13.641 1 98.62 92 PHE B N 1
ATOM 1873 C CA . PHE B 1 92 ? 8.82 -3.932 -12.367 1 98.62 92 PHE B CA 1
ATOM 1874 C C . PHE B 1 92 ? 10.258 -3.473 -12.57 1 98.62 92 PHE B C 1
ATOM 1876 O O . PHE B 1 92 ? 10.922 -3.891 -13.523 1 98.62 92 PHE B O 1
ATOM 1883 N N . VAL B 1 93 ? 10.641 -2.604 -11.719 1 97.88 93 VAL B N 1
ATOM 1884 C CA . VAL B 1 93 ? 12.031 -2.176 -11.586 1 97.88 93 VAL B CA 1
ATOM 1885 C C . VAL B 1 93 ? 12.508 -2.41 -10.156 1 97.88 93 VAL B C 1
ATOM 1887 O O . VAL B 1 93 ? 11.742 -2.225 -9.203 1 97.88 93 VAL B O 1
ATOM 1890 N N . HIS B 1 94 ? 13.703 -2.885 -10.047 1 97.56 94 HIS B N 1
ATOM 1891 C CA . HIS B 1 94 ? 14.273 -3.109 -8.727 1 97.56 94 HIS B CA 1
ATOM 1892 C C . HIS B 1 94 ? 14.156 -1.862 -7.855 1 97.56 94 HIS B C 1
ATOM 1894 O O . HIS B 1 94 ? 14.312 -0.742 -8.352 1 97.56 94 HIS B O 1
ATOM 1900 N N . ASP B 1 95 ? 13.875 -2.037 -6.5 1 96.94 95 ASP B N 1
ATOM 1901 C CA . ASP B 1 95 ? 13.945 -1.051 -5.426 1 96.94 95 ASP B CA 1
ATOM 1902 C C . ASP B 1 95 ? 12.859 0.012 -5.582 1 96.94 95 ASP B C 1
ATOM 1904 O O . ASP B 1 95 ? 12.945 1.087 -4.984 1 96.94 95 ASP B O 1
ATOM 1908 N N . LYS B 1 96 ? 11.906 -0.275 -6.496 1 97.75 96 LYS B N 1
ATOM 1909 C CA . LYS B 1 96 ? 10.711 0.563 -6.602 1 97.75 96 LYS B CA 1
ATOM 1910 C C . LYS B 1 96 ? 9.508 -0.112 -5.957 1 97.75 96 LYS B C 1
ATOM 1912 O O . LYS B 1 96 ? 9.398 -1.34 -5.969 1 97.75 96 LYS B O 1
ATOM 1917 N N . VAL B 1 97 ? 8.664 0.698 -5.367 1 98.62 97 VAL B N 1
ATOM 1918 C CA . VAL B 1 97 ? 7.488 0.167 -4.691 1 98.62 97 VAL B CA 1
ATOM 1919 C C . VAL B 1 97 ? 6.387 -0.105 -5.711 1 98.62 97 VAL B C 1
ATOM 1921 O O . VAL B 1 97 ? 6.152 0.705 -6.609 1 98.62 97 VAL B O 1
ATOM 1924 N N . TYR B 1 98 ? 5.719 -1.227 -5.621 1 98.81 98 TYR B N 1
ATOM 1925 C CA . TYR B 1 98 ? 4.578 -1.563 -6.461 1 98.81 98 TYR B CA 1
ATOM 1926 C C . TYR B 1 98 ? 3.42 -2.094 -5.625 1 98.81 98 TYR B C 1
ATOM 1928 O O . TYR B 1 98 ? 3.635 -2.783 -4.625 1 98.81 98 TYR B O 1
ATOM 1936 N N . THR B 1 99 ? 2.236 -1.731 -5.996 1 98.38 99 THR B N 1
ATOM 1937 C CA . THR B 1 99 ? 1.035 -2.426 -5.547 1 98.38 99 THR B CA 1
ATOM 1938 C C . THR B 1 99 ? 0.58 -3.447 -6.586 1 98.38 99 THR B C 1
ATOM 1940 O O . THR B 1 99 ? 0.319 -3.094 -7.738 1 98.38 99 THR B O 1
ATOM 1943 N N . VAL B 1 100 ? 0.562 -4.707 -6.199 1 98.62 100 VAL B N 1
ATOM 1944 C CA . VAL B 1 100 ? 0.112 -5.789 -7.07 1 98.62 100 VAL B CA 1
ATOM 1945 C C . VAL B 1 100 ? -1.162 -6.414 -6.504 1 98.62 100 VAL B C 1
ATOM 1947 O O . VAL B 1 100 ? -1.23 -6.727 -5.312 1 98.62 100 VAL B O 1
ATOM 1950 N N . GLU B 1 101 ? -2.141 -6.578 -7.391 1 97.69 101 GLU B N 1
ATOM 1951 C CA . GLU B 1 101 ? -3.391 -7.18 -6.934 1 97.69 101 GLU B CA 1
ATOM 1952 C C . GLU B 1 101 ? -3.785 -8.359 -7.812 1 97.69 101 GLU B C 1
ATOM 1954 O O . GLU B 1 101 ? -3.623 -8.32 -9.031 1 97.69 101 GLU B O 1
ATOM 1959 N N . PHE B 1 102 ? -4.219 -9.367 -7.199 1 97.81 102 PHE B N 1
ATOM 1960 C CA . PHE B 1 102 ? -4.824 -10.523 -7.844 1 97.81 102 PHE B CA 1
ATOM 1961 C C . PHE B 1 102 ? -6.305 -10.625 -7.492 1 97.81 102 PHE B C 1
ATOM 1963 O O . PHE B 1 102 ? -6.668 -10.656 -6.316 1 97.81 102 PHE B O 1
ATOM 1970 N N . VAL B 1 103 ? -7.164 -10.664 -8.5 1 96.88 103 VAL B N 1
ATOM 1971 C CA . VAL B 1 103 ? -8.609 -10.711 -8.281 1 96.88 103 VAL B CA 1
ATOM 1972 C C . VAL B 1 103 ? -9.195 -11.93 -8.992 1 96.88 103 VAL B C 1
ATOM 1974 O O . VAL B 1 103 ? -8.953 -12.141 -10.18 1 96.88 103 VAL B O 1
ATOM 1977 N N . SER B 1 104 ? -9.914 -12.695 -8.242 1 97.12 104 SER B N 1
ATOM 1978 C CA . SER B 1 104 ? -10.602 -13.844 -8.836 1 97.12 104 SER B CA 1
ATOM 1979 C C . SER B 1 104 ? -11.938 -13.43 -9.438 1 97.12 104 SER B C 1
ATOM 1981 O O . SER B 1 104 ? -12.812 -12.922 -8.727 1 97.12 104 SER B O 1
ATOM 1983 N N . ASN B 1 105 ? -12.031 -13.641 -10.68 1 95.25 105 ASN B N 1
ATOM 1984 C CA . ASN B 1 105 ? -13.234 -13.273 -11.406 1 95.25 105 ASN B CA 1
ATOM 1985 C C . ASN B 1 105 ? -13.695 -14.398 -12.336 1 95.25 105 ASN B C 1
ATOM 1987 O O . ASN B 1 105 ? -13.344 -14.414 -13.516 1 95.25 105 ASN B O 1
ATOM 1991 N N . GLY B 1 106 ? -14.547 -15.281 -11.836 1 91.62 106 GLY B N 1
ATOM 1992 C CA . GLY B 1 106 ? -15.195 -16.281 -12.664 1 91.62 106 GLY B CA 1
ATOM 1993 C C . GLY B 1 106 ? -14.203 -17.172 -13.398 1 91.62 106 GLY B C 1
ATOM 1994 O O . GLY B 1 106 ? -14.312 -17.359 -14.617 1 91.62 106 GLY B O 1
ATOM 1995 N N . GLY B 1 107 ? -13.273 -17.656 -12.805 1 95.5 107 GLY B N 1
ATOM 1996 C CA . GLY B 1 107 ? -12.305 -18.562 -13.398 1 95.5 107 GLY B CA 1
ATOM 1997 C C . GLY B 1 107 ? -11.102 -17.844 -13.984 1 95.5 107 GLY B C 1
ATOM 1998 O O . GLY B 1 107 ? -10.25 -18.469 -14.625 1 95.5 107 GLY B O 1
ATOM 1999 N N . ILE B 1 108 ? -11.078 -16.531 -13.867 1 97.94 108 ILE B N 1
ATOM 2000 C CA . ILE B 1 108 ? -9.969 -15.719 -14.336 1 97.94 108 ILE B CA 1
ATOM 2001 C C . ILE B 1 108 ? -9.328 -14.984 -13.156 1 97.94 108 ILE B C 1
ATOM 2003 O O . ILE B 1 108 ? -10.031 -14.422 -12.312 1 97.94 108 ILE B O 1
ATOM 2007 N N . ILE B 1 109 ? -8.039 -15.141 -13.016 1 98.19 109 ILE B N 1
ATOM 2008 C CA . ILE B 1 109 ? -7.32 -14.273 -12.086 1 98.19 109 ILE B CA 1
ATOM 2009 C C . ILE B 1 109 ? -6.805 -13.039 -12.82 1 98.19 109 ILE B C 1
ATOM 2011 O O . ILE B 1 109 ? -5.945 -13.141 -13.695 1 98.19 109 ILE B O 1
ATOM 2015 N N . THR B 1 110 ? -7.391 -11.922 -12.453 1 98.44 110 THR B N 1
ATOM 2016 C CA . THR B 1 110 ? -6.965 -10.656 -13.047 1 98.44 110 THR B CA 1
ATOM 2017 C C . THR B 1 110 ? -5.883 -9.992 -12.195 1 98.44 110 THR B C 1
ATOM 2019 O O . THR B 1 110 ? -6 -9.938 -10.969 1 98.44 110 THR B O 1
ATOM 2022 N N . ILE B 1 111 ? -4.801 -9.578 -12.867 1 98.62 111 ILE B N 1
ATOM 2023 C CA . ILE B 1 111 ? -3.65 -8.992 -12.188 1 98.62 111 ILE B CA 1
ATOM 2024 C C . ILE B 1 111 ? -3.592 -7.488 -12.469 1 98.62 111 ILE B C 1
ATOM 2026 O O . ILE B 1 111 ? -3.674 -7.066 -13.625 1 98.62 111 ILE B O 1
ATOM 2030 N N . PHE B 1 112 ? -3.508 -6.715 -11.438 1 97.94 112 PHE B N 1
ATOM 2031 C CA . PHE B 1 112 ? -3.312 -5.273 -11.555 1 97.94 112 PHE B CA 1
ATOM 2032 C C . PHE B 1 112 ? -1.969 -4.859 -10.969 1 97.94 112 PHE B C 1
ATOM 2034 O O . PHE B 1 112 ? -1.541 -5.398 -9.945 1 97.94 112 PHE B O 1
ATOM 2041 N N . VAL B 1 113 ? -1.306 -3.936 -11.602 1 98.5 113 VAL B N 1
ATOM 2042 C CA . VAL B 1 113 ? -0.088 -3.316 -11.086 1 98.5 113 VAL B CA 1
ATOM 2043 C C . VAL B 1 113 ? -0.279 -1.804 -10.992 1 98.5 113 VAL B C 1
ATOM 2045 O O . VAL B 1 113 ? -0.517 -1.135 -12 1 98.5 113 VAL B O 1
ATOM 2048 N N . ASN B 1 114 ? -0.192 -1.322 -9.773 1 97.75 114 ASN B N 1
ATOM 2049 C CA . ASN B 1 114 ? -0.449 0.088 -9.508 1 97.75 114 ASN B CA 1
ATOM 2050 C C . ASN B 1 114 ? -1.79 0.534 -10.078 1 97.75 114 ASN B C 1
ATOM 2052 O O . ASN B 1 114 ? -1.866 1.554 -10.766 1 97.75 114 ASN B O 1
ATOM 2056 N N . GLY B 1 115 ? -2.787 -0.294 -9.844 1 94.94 115 GLY B N 1
ATOM 2057 C CA . GLY B 1 115 ? -4.156 0.066 -10.172 1 94.94 115 GLY B CA 1
ATOM 2058 C C . GLY B 1 115 ? -4.512 -0.193 -11.625 1 94.94 115 GLY B C 1
ATOM 2059 O O . GLY B 1 115 ? -5.68 -0.116 -12.008 1 94.94 115 GLY B O 1
ATOM 2060 N N . ASN B 1 116 ? -3.467 -0.499 -12.477 1 96.38 116 ASN B N 1
ATOM 2061 C CA . ASN B 1 116 ? -3.713 -0.747 -13.891 1 96.38 116 ASN B CA 1
ATOM 2062 C C . ASN B 1 116 ? -3.756 -2.24 -14.203 1 96.38 116 ASN B C 1
ATOM 2064 O O . ASN B 1 116 ? -2.977 -3.016 -13.641 1 96.38 116 ASN B O 1
ATOM 2068 N N . HIS B 1 117 ? -4.688 -2.586 -15.18 1 98.19 117 HIS B N 1
ATOM 2069 C CA . HIS B 1 117 ? -4.719 -3.969 -15.648 1 98.19 117 HIS B CA 1
ATOM 2070 C C . HIS B 1 117 ? -3.377 -4.375 -16.25 1 98.19 117 HIS B C 1
ATOM 2072 O O . HIS B 1 117 ? -2.799 -3.637 -17.047 1 98.19 117 HIS B O 1
ATOM 2078 N N . PHE B 1 118 ? -2.865 -5.52 -15.844 1 98.75 118 PHE B N 1
ATOM 2079 C CA . PHE B 1 118 ? -1.59 -6.012 -16.359 1 98.75 118 PHE B CA 1
ATOM 2080 C C . PHE B 1 118 ? -1.792 -7.254 -17.219 1 98.75 118 PHE B C 1
ATOM 2082 O O . PHE B 1 118 ? -1.395 -7.285 -18.375 1 98.75 118 PHE B O 1
ATOM 2089 N N . ALA B 1 119 ? -2.498 -8.242 -16.625 1 98.69 119 ALA B N 1
ATOM 2090 C CA . ALA B 1 119 ? -2.717 -9.492 -17.344 1 98.69 119 ALA B CA 1
ATOM 2091 C C . ALA B 1 119 ? -3.887 -10.273 -16.75 1 98.69 119 ALA B C 1
ATOM 2093 O O . ALA B 1 119 ? -4.309 -10.008 -15.617 1 98.69 119 ALA B O 1
ATOM 2094 N N . ASP B 1 120 ? -4.379 -11.117 -17.547 1 98.62 120 ASP B N 1
ATOM 2095 C CA . ASP B 1 120 ? -5.34 -12.125 -17.109 1 98.62 120 ASP B CA 1
ATOM 2096 C C . ASP B 1 120 ? -4.742 -13.531 -17.188 1 98.62 120 ASP B C 1
ATOM 2098 O O . ASP B 1 120 ? -4.02 -13.852 -18.141 1 98.62 120 ASP B O 1
ATOM 2102 N N . PHE B 1 121 ? -5.039 -14.312 -16.188 1 98.69 121 PHE B N 1
ATOM 2103 C CA . PHE B 1 121 ? -4.691 -15.727 -16.219 1 98.69 121 PHE B CA 1
ATOM 2104 C C . PHE B 1 121 ? -5.945 -16.594 -16.125 1 98.69 121 PHE B C 1
ATOM 2106 O O . PHE B 1 121 ? -6.637 -16.578 -15.109 1 98.69 121 PHE B O 1
ATOM 2113 N N . VAL B 1 122 ? -6.172 -17.281 -17.234 1 97.94 122 VAL B N 1
ATOM 2114 C CA . VAL B 1 122 ? -7.305 -18.203 -17.219 1 97.94 122 VAL B CA 1
ATOM 2115 C C . VAL B 1 122 ? -6.945 -19.453 -16.406 1 97.94 122 VAL B C 1
ATOM 2117 O O . VAL B 1 122 ? -6.02 -20.188 -16.766 1 97.94 122 VAL B O 1
ATOM 2120 N N . GLU B 1 123 ? -7.715 -19.641 -15.344 1 96.56 123 GLU B N 1
ATOM 2121 C CA . GLU B 1 123 ? -7.41 -20.766 -14.461 1 96.56 123 GLU B CA 1
ATOM 2122 C C . GLU B 1 123 ? -7.535 -22.094 -15.203 1 96.56 123 GLU B C 1
ATOM 2124 O O . GLU B 1 123 ? -8.516 -22.344 -15.906 1 96.56 123 GLU B O 1
ATOM 2129 N N . ARG B 1 124 ? -6.594 -22.938 -15.047 1 96.88 124 ARG B N 1
ATOM 2130 C CA . ARG B 1 124 ? -6.633 -24.281 -15.617 1 96.88 124 ARG B CA 1
ATOM 2131 C C . ARG B 1 124 ? -7.203 -25.281 -14.617 1 96.88 124 ARG B C 1
ATOM 2133 O O . ARG B 1 124 ? -7.777 -26.297 -15.008 1 96.88 124 ARG B O 1
ATOM 2140 N N . THR B 1 125 ? -6.93 -25.078 -13.359 1 94.25 125 THR B N 1
ATOM 2141 C CA . THR B 1 125 ? -7.539 -25.719 -12.203 1 94.25 125 THR B CA 1
ATOM 2142 C C . THR B 1 125 ? -8.211 -24.703 -11.289 1 94.25 125 THR B C 1
ATOM 2144 O O . THR B 1 125 ? -7.691 -23.594 -11.102 1 94.25 125 THR B O 1
ATOM 2147 N N . SER B 1 126 ? -9.297 -25.109 -10.703 1 94.06 126 SER B N 1
ATOM 2148 C CA . SER B 1 126 ? -10.102 -24.188 -9.898 1 94.06 126 SER B CA 1
ATOM 2149 C C . SER B 1 126 ? -9.32 -23.688 -8.695 1 94.06 126 SER B C 1
ATOM 2151 O O . SER B 1 126 ? -8.641 -24.453 -8.016 1 94.06 126 SER B O 1
ATOM 2153 N N . SER B 1 127 ? -9.453 -22.359 -8.414 1 94.88 127 SER B N 1
ATOM 2154 C CA . SER B 1 127 ? -8.805 -21.734 -7.262 1 94.88 127 SER B CA 1
ATOM 2155 C C . SER B 1 127 ? -9.617 -21.953 -5.988 1 94.88 127 SER B C 1
ATOM 2157 O O . SER B 1 127 ? -9.211 -21.516 -4.906 1 94.88 127 SER B O 1
ATOM 2159 N N . GLN B 1 128 ? -10.727 -22.594 -6.113 1 92.81 128 GLN B N 1
ATOM 2160 C CA . GLN B 1 128 ? -11.578 -22.844 -4.949 1 92.81 128 GLN B CA 1
ATOM 2161 C C . GLN B 1 128 ? -10.844 -23.672 -3.9 1 92.81 128 GLN B C 1
ATOM 2163 O O . GLN B 1 128 ? -11.125 -23.562 -2.705 1 92.81 128 GLN B O 1
ATOM 2168 N N . GLY B 1 129 ? -9.883 -24.469 -4.375 1 94.5 129 GLY B N 1
ATOM 2169 C CA . GLY B 1 129 ? -9.172 -25.344 -3.457 1 94.5 129 GLY B CA 1
ATOM 2170 C C . GLY B 1 129 ? -7.895 -24.719 -2.916 1 94.5 129 GLY B C 1
ATOM 2171 O O . GLY B 1 129 ? -7.145 -25.375 -2.182 1 94.5 129 GLY B O 1
ATOM 2172 N N . VAL B 1 130 ? -7.605 -23.484 -3.215 1 97.25 130 VAL B N 1
ATOM 2173 C CA . VAL B 1 130 ? -6.391 -22.828 -2.742 1 97.25 130 VAL B CA 1
ATOM 2174 C C . VAL B 1 130 ? -6.453 -22.656 -1.228 1 97.25 130 VAL B C 1
ATOM 2176 O O . VAL B 1 130 ? -7.434 -22.141 -0.697 1 97.25 130 VAL B O 1
ATOM 2179 N N . HIS B 1 131 ? -5.457 -23.125 -0.492 1 96.56 131 HIS B N 1
ATOM 2180 C CA . HIS B 1 131 ? -5.465 -23.047 0.963 1 96.56 131 HIS B CA 1
ATOM 2181 C C . HIS B 1 131 ? -4.344 -22.141 1.471 1 96.56 131 HIS B C 1
ATOM 2183 O O . HIS B 1 131 ? -4.32 -21.766 2.646 1 96.56 131 HIS B O 1
ATOM 2189 N N . ASN B 1 132 ? -3.408 -21.875 0.561 1 97.31 132 ASN B N 1
ATOM 2190 C CA . ASN B 1 132 ? -2.24 -21.094 0.944 1 97.31 132 ASN B CA 1
ATOM 2191 C C . ASN B 1 132 ? -1.718 -20.25 -0.223 1 97.31 132 ASN B C 1
ATOM 2193 O O . ASN B 1 132 ? -1.647 -20.734 -1.354 1 97.31 132 ASN B O 1
ATOM 2197 N N . VAL B 1 133 ? -1.383 -18.984 0.02 1 97.69 133 VAL B N 1
ATOM 2198 C CA . VAL B 1 133 ? -0.628 -18.156 -0.917 1 97.69 133 VAL B CA 1
ATOM 2199 C C . VAL B 1 133 ? 0.794 -17.953 -0.398 1 97.69 133 VAL B C 1
ATOM 2201 O O . VAL B 1 133 ? 0.991 -17.547 0.752 1 97.69 133 VAL B O 1
ATOM 2204 N N . GLU B 1 134 ? 1.754 -18.234 -1.222 1 98.56 134 GLU B N 1
ATOM 2205 C CA . GLU B 1 134 ? 3.16 -18.109 -0.851 1 98.56 134 GLU B CA 1
ATOM 2206 C C . GLU B 1 134 ? 3.848 -17.031 -1.671 1 98.56 134 GLU B C 1
ATOM 2208 O O . GLU B 1 134 ? 3.705 -16.984 -2.895 1 98.56 134 GLU B O 1
ATOM 2213 N N . ILE B 1 135 ? 4.531 -16.109 -1.057 1 98.69 135 ILE B N 1
ATOM 2214 C CA . ILE B 1 135 ? 5.406 -15.141 -1.717 1 98.69 135 ILE B CA 1
ATOM 2215 C C . ILE B 1 135 ? 6.863 -15.453 -1.385 1 98.69 135 ILE B C 1
ATOM 2217 O O . ILE B 1 135 ? 7.238 -15.516 -0.212 1 98.69 135 ILE B O 1
ATOM 2221 N N . ASN B 1 136 ? 7.652 -15.672 -2.354 1 98.5 136 ASN B N 1
ATOM 2222 C CA . ASN B 1 136 ? 9.047 -16.031 -2.127 1 98.5 136 ASN B CA 1
ATOM 2223 C C . ASN B 1 136 ? 9.969 -15.383 -3.156 1 98.5 136 ASN B C 1
ATOM 2225 O O . ASN B 1 136 ? 9.5 -14.734 -4.098 1 98.5 136 ASN B O 1
ATOM 2229 N N . GLY B 1 137 ? 11.305 -15.508 -2.91 1 98.19 137 GLY B N 1
ATOM 2230 C CA . GLY B 1 137 ? 12.289 -14.906 -3.797 1 98.19 137 GLY B CA 1
ATOM 2231 C C . GLY B 1 137 ? 12.719 -13.523 -3.35 1 98.19 137 GLY B C 1
ATOM 2232 O O . GLY B 1 137 ? 12.656 -13.203 -2.162 1 98.19 137 GLY B O 1
ATOM 2233 N N . GLY B 1 138 ? 13.297 -12.727 -4.301 1 98.31 138 G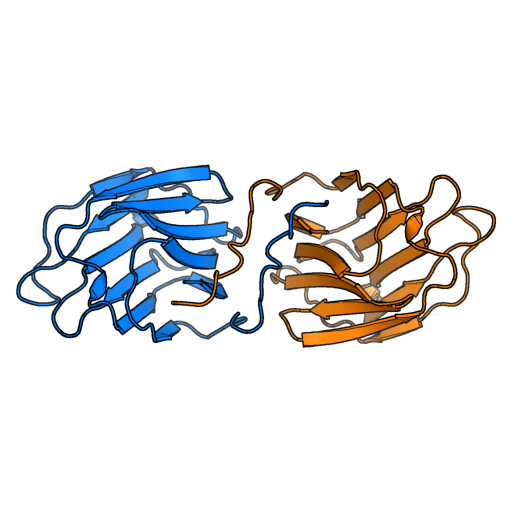LY B N 1
ATOM 2234 C CA . GLY B 1 138 ? 13.906 -11.438 -4.016 1 98.31 138 GLY B CA 1
ATOM 2235 C C . GLY B 1 138 ? 12.898 -10.297 -3.992 1 98.31 138 GLY B C 1
ATOM 2236 O O . GLY B 1 138 ? 12.891 -9.453 -4.891 1 98.31 138 GLY B O 1
ATOM 2237 N N . VAL B 1 139 ? 12.156 -10.273 -2.885 1 98.62 139 VAL B N 1
ATOM 2238 C CA . VAL B 1 139 ? 11.141 -9.234 -2.797 1 98.62 139 VAL B CA 1
ATOM 2239 C C . VAL B 1 139 ? 10.891 -8.875 -1.333 1 98.62 139 VAL B C 1
ATOM 2241 O O . VAL B 1 139 ? 10.859 -9.758 -0.471 1 98.62 139 VAL B O 1
ATOM 2244 N N . HIS B 1 140 ? 10.844 -7.625 -0.995 1 98.38 140 HIS B N 1
ATOM 2245 C CA . HIS B 1 140 ? 10.312 -7.156 0.283 1 98.38 140 HIS B CA 1
ATOM 2246 C C . HIS B 1 140 ? 8.805 -6.957 0.22 1 98.38 140 HIS B C 1
ATOM 2248 O O . HIS B 1 140 ? 8.305 -6.238 -0.646 1 98.38 140 HIS B O 1
ATOM 2254 N N . VAL B 1 141 ? 8.086 -7.695 1.097 1 98.44 141 VAL B N 1
ATOM 2255 C CA . VAL B 1 141 ? 6.645 -7.516 1.2 1 98.44 141 VAL B CA 1
ATOM 2256 C C . VAL B 1 141 ? 6.328 -6.488 2.287 1 98.44 141 VAL B C 1
ATOM 2258 O O . VAL B 1 141 ? 6.496 -6.762 3.477 1 98.44 141 VAL B O 1
ATOM 2261 N N . HIS B 1 142 ? 5.867 -5.324 1.816 1 98.56 142 HIS B N 1
ATOM 2262 C CA . HIS B 1 142 ? 5.516 -4.289 2.783 1 98.56 142 HIS B CA 1
ATOM 2263 C C . HIS B 1 142 ? 4.172 -4.582 3.439 1 98.56 142 HIS B C 1
ATOM 2265 O O . HIS B 1 142 ? 4.035 -4.477 4.66 1 98.56 142 HIS B O 1
ATOM 2271 N N . SER B 1 143 ? 3.236 -4.93 2.611 1 97.69 143 SER B N 1
ATOM 2272 C CA . SER B 1 143 ? 1.935 -5.266 3.178 1 97.69 143 SER B CA 1
ATOM 2273 C C . SER B 1 143 ? 1.223 -6.324 2.342 1 97.69 143 SER B C 1
ATOM 2275 O O . SER B 1 143 ? 1.475 -6.445 1.141 1 97.69 143 SER B O 1
ATOM 2277 N N . ALA B 1 144 ? 0.423 -7.141 2.961 1 96.81 144 ALA B N 1
ATOM 2278 C CA . ALA B 1 144 ? -0.428 -8.148 2.334 1 96.81 144 ALA B CA 1
ATOM 2279 C C . ALA B 1 144 ? -1.836 -8.125 2.922 1 96.81 144 ALA B C 1
ATOM 2281 O O . ALA B 1 144 ? -2.006 -8.109 4.145 1 96.81 144 ALA B O 1
ATOM 2282 N N . HIS B 1 145 ? -2.771 -8.023 2.025 1 94.31 145 HIS B N 1
ATOM 2283 C CA . HIS B 1 145 ? -4.168 -7.98 2.439 1 94.31 145 HIS B CA 1
ATOM 2284 C C . HIS B 1 145 ? -5.027 -8.898 1.574 1 94.31 145 HIS B C 1
ATOM 2286 O O . HIS B 1 145 ? -5 -8.805 0.345 1 94.31 145 HIS B O 1
ATOM 2292 N N . VAL B 1 146 ? -5.746 -9.805 2.225 1 92.56 146 VAL B N 1
ATOM 2293 C CA . VAL B 1 146 ? -6.66 -10.695 1.517 1 92.56 146 VAL B CA 1
ATOM 2294 C C . VAL B 1 146 ? -8.102 -10.336 1.862 1 92.56 146 VAL B C 1
ATOM 2296 O O . VAL B 1 146 ? -8.43 -10.086 3.025 1 92.56 146 VAL B O 1
ATOM 2299 N N . SER B 1 147 ? -8.953 -10.211 0.832 1 89.38 147 SER B N 1
ATOM 2300 C CA . SER B 1 147 ? -10.375 -9.969 1.062 1 89.38 147 SER B CA 1
ATOM 2301 C C . SER B 1 147 ? -11.234 -10.922 0.239 1 89.38 147 SER B C 1
ATOM 2303 O O . SER B 1 147 ? -10.805 -11.414 -0.805 1 89.38 147 SER B O 1
ATOM 2305 N N . HIS B 1 148 ? -12.469 -11.289 0.793 1 84.5 148 HIS B N 1
ATOM 2306 C CA . HIS B 1 148 ? -13.383 -12.242 0.172 1 84.5 148 HIS B CA 1
ATOM 2307 C C . HIS B 1 148 ? -14.758 -11.617 -0.054 1 84.5 148 HIS B C 1
ATOM 2309 O O . HIS B 1 148 ? -15.172 -10.734 0.697 1 84.5 148 HIS B O 1
#

Secondary structure (DSSP, 8-state):
---------GGG-EESPPSSEEEE-S---TT-EEEEEEEE-TT-SBEEEEEE-SS-EEEEEEEETTTTEEEEE-BSSSTT-B-PPEEEE----TT--EEEEEEEETTEEEEEETTEEEEEEE-SS-GGG--EEEEEESEEEEEEEEE-/---------GGGEEESPPSSEEEE-S---TT-EEEEEEEE-TT-SBEEEEEE-SS-EEEEEEEETTTTEEEEE-BSSSTT-B-PPEEEE----TT--EEEEEEEETTEEEEEETTEEEEEEE-SS-GGG--EEEEEESEEEEEEEEE-

Organism: Caenorhabditis remanei (NCBI:txid31234)

InterPro domains:
  IPR001079 Galectin, carbohydrate recognition domain [PF00337] (26-145)
  IPR001079 Galectin, carbohydrate recognition domain [PS51304] (20-147)
  IPR001079 Galectin, carbohydrate recognition domain [SM00276] (19-147)
  IPR001079 Galectin, carbohydrate recognition domain [SM00908] (24-146)
  IPR001079 Galectin, carbohydrate recognition domain [cd00070] (20-145)
  IPR013320 Concanavalin A-like lectin/glucanase domain superfamily [SSF49899] (14-146)
  IPR044156 Galectin-like [PTHR11346] (18-145)

Solvent-accessible surface area (backbone atoms only — not comparable to full-atom values): 15419 Å² total; per-residue (Å²): 139,78,79,78,55,37,60,64,75,63,86,64,51,44,60,57,56,63,70,63,36,76,44,79,42,90,29,47,42,71,63,16,34,41,39,34,34,34,27,35,34,75,89,43,53,36,32,36,39,35,35,24,32,100,56,27,27,42,35,34,41,32,47,27,63,84,74,50,26,26,38,34,36,32,27,58,95,31,72,81,38,65,61,72,76,46,76,39,78,48,89,78,55,64,73,39,80,42,41,40,34,43,34,24,53,83,61,27,40,39,32,28,49,60,88,35,85,70,50,76,42,73,51,85,46,77,42,58,60,20,42,34,38,36,36,37,64,30,46,47,40,49,32,41,35,69,48,92,140,81,80,79,52,43,59,63,74,63,88,61,50,45,60,57,57,63,69,65,38,76,43,79,41,91,31,46,41,72,64,15,33,41,39,33,34,33,26,36,35,73,89,42,54,36,32,37,39,36,35,23,33,99,58,26,27,42,35,34,44,32,47,28,63,84,75,51,27,26,38,35,36,32,27,60,95,29,71,83,38,65,63,70,76,46,75,41,78,48,90,77,54,64,73,39,80,43,39,42,33,43,32,26,53,84,61,26,40,38,32,27,49,61,87,35,87,71,49,74,43,75,51,86,47,77,41,60,60,21,42,35,38,35,37,38,64,31,45,46,42,48,32,40,36,69,49,96

pLDDT: mean 92.28, std 16.5, range [17.78, 98.94]

Nearest PDB structures (foldseek):
  3vv1-assembly1_B  TM=9.552E-01  e=5.515E-22  Caenorhabditis elegans
  2d6p-assembly1_A  TM=9.310E-01  e=2.431E-12  Mus musculus
  4bme-assembly2_B  TM=9.322E-01  e=6.173E-12  Homo sapiens
  5cbl-assembly3_C  TM=9.309E-01  e=2.138E-11  Homo sapiens
  5cbl-assembly1_A  TM=9.130E-01  e=4.894E-11  Homo sapiens

Sequence (296 aa):
MIGGGIGINFRSEYFNPTTPVNIPVQGFSNGSRLRLVVVPNANDTCFAVNFHTPDDIVFHFNPRFDEGMVVNNSTRGGKSNWESEDRHPIPFVHDKVYTVEFVSNGGIITIFVNGNHFADFVERTSSQGVHNVEINGGVHVHSAHVSHMIGGGIGINFRSEYFNPTTPVNIPVQGFSNGSRLRLVVVPNANDTCFAVNFHTPDDIVFHFNPRFDEGMVVNNSTRGGKSNWESEDRHPIPFVHDKVYTVEFVSNGGIITIFVNGNHFADFVERTSSQGVHNVEINGGVHVHSAHVSH

Foldseek 3Di:
DDDPPPPPPCVPKDFFDDPFDKDFDQFQAAFKKKKWKKAFAPVWFKKWKFQDFPFWTQWIWMDGNVVQWIWIWIADRGHVHIDDIDIFGDPDDHRDIWMWMWGHHDQKTWIDINNHTGDIDRGPDGRSRGGMMTIHTRMTTGMIDMDD/DDDPPPPPPCVFKDFFDDPFDKDFDQFQAAFKKKKWKKAFAPVWFKKWKFFDFPFWTQWIWMDGNVVQWIWIWIADRGHVHIDDIDIFGDPDDHRDIWMWMWGDHDQKTWIDINNHTGDIDRGPDGRSRGGMMTIHTRMTTGMIDMDD